Protein AF-0000000071012709 (afdb_homodimer)

Organism: NCBI:txid2759526

Foldseek 3Di:
DDDALVRLVVVCLVPVDLVSLLVQADQFAWEAEQPDDDTDTGSVRVSLLVSLCSVQFVDPQKDWDDWDDDPFKIKTWIWDDDPRRTKIKIWIFGDDPVNHTRYIYMDMDDPVVCVVRVVSSVVSSVVD/DDDALVRLVVVCLVPVDLVSLLVQADQFAWEAEQPDDDIDTGSVVVSQLVSLVSVQFVDPQKDWDDWDDDDQKIKTWIWDDDPRRTKIKIWIFGDDPVNHTRYIYMDMDDPVVCVVRVVSSVVSSVVD

Structure (mmCIF, N/CA/C/O backbone):
data_AF-0000000071012709-model_v1
#
loop_
_entity.id
_entity.type
_entity.pdbx_description
1 polymer 'Nuclear transport factor 2 family protein'
#
loop_
_atom_site.group_PDB
_atom_site.id
_atom_site.type_symbol
_atom_site.label_atom_id
_atom_site.label_alt_id
_atom_site.label_comp_id
_atom_site.label_asym_id
_atom_site.label_entity_id
_atom_site.label_seq_id
_atom_site.pdbx_PDB_ins_code
_atom_site.Cartn_x
_atom_site.Cartn_y
_atom_site.Cartn_z
_atom_site.occupancy
_atom_site.B_iso_or_equiv
_atom_site.auth_seq_id
_atom_site.auth_comp_id
_atom_site.auth_asym_id
_atom_site.auth_atom_id
_atom_site.pdbx_PDB_model_num
ATOM 1 N N . MET A 1 1 ? 1.294 -28.094 13.68 1 49.81 1 MET A N 1
ATOM 2 C CA . MET A 1 1 ? 0.204 -27.125 13.734 1 49.81 1 MET A CA 1
ATOM 3 C C . MET A 1 1 ? -0.101 -26.562 12.352 1 49.81 1 MET A C 1
ATOM 5 O O . MET A 1 1 ? 0.81 -26.344 11.555 1 49.81 1 MET A O 1
ATOM 9 N N . ARG A 1 2 ? -1.339 -26.719 11.859 1 68.5 2 ARG A N 1
ATOM 10 C CA . ARG A 1 2 ? -1.711 -26.359 10.492 1 68.5 2 ARG A CA 1
ATOM 11 C C . ARG A 1 2 ? -1.354 -24.906 10.188 1 68.5 2 ARG A C 1
ATOM 13 O O . ARG A 1 2 ? -1.568 -24.016 11.023 1 68.5 2 ARG A O 1
ATOM 20 N N . MET A 1 3 ? -0.613 -24.828 9.219 1 88.94 3 MET A N 1
ATOM 21 C CA . MET A 1 3 ? -0.212 -23.484 8.805 1 88.94 3 MET A CA 1
ATOM 22 C C . MET A 1 3 ? -1.432 -22.594 8.594 1 88.94 3 MET A C 1
ATOM 24 O O . MET A 1 3 ? -2.441 -23.031 8.039 1 88.94 3 MET A O 1
ATOM 28 N N . ASP A 1 4 ? -1.36 -21.453 9.203 1 95.38 4 ASP A N 1
A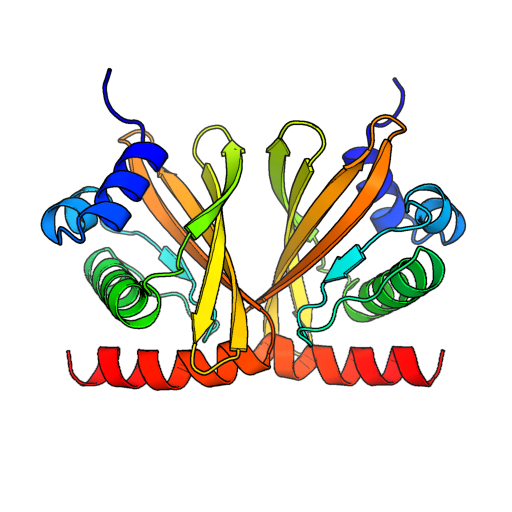TOM 29 C CA . ASP A 1 4 ? -2.439 -20.531 8.875 1 95.38 4 ASP A CA 1
ATOM 30 C C . ASP A 1 4 ? -2.242 -19.922 7.484 1 95.38 4 ASP A C 1
ATOM 32 O O . ASP A 1 4 ? -1.278 -20.266 6.789 1 95.38 4 ASP A O 1
ATOM 36 N N . VAL A 1 5 ? -3.117 -19.156 7.035 1 98.25 5 VAL A N 1
ATOM 37 C CA . VAL A 1 5 ? -3.162 -18.672 5.66 1 98.25 5 VAL A CA 1
ATOM 38 C C . VAL A 1 5 ? -1.895 -17.875 5.348 1 98.25 5 VAL A C 1
ATOM 40 O O . VAL A 1 5 ? -1.308 -18.031 4.273 1 98.25 5 VAL A O 1
ATOM 43 N N . VAL A 1 6 ? -1.444 -17.031 6.199 1 98.62 6 VAL A N 1
ATOM 44 C CA . VAL A 1 6 ? -0.254 -16.219 5.992 1 98.62 6 VAL A CA 1
ATOM 45 C C . VAL A 1 6 ? 0.977 -17.109 5.883 1 98.62 6 VAL A C 1
ATOM 47 O O . VAL A 1 6 ? 1.837 -16.891 5.023 1 98.62 6 VAL A O 1
ATOM 50 N N . ASP A 1 7 ? 1.069 -18.109 6.75 1 97.94 7 ASP A N 1
ATOM 51 C CA . ASP A 1 7 ? 2.168 -19.078 6.676 1 97.94 7 ASP A CA 1
ATOM 52 C C . ASP A 1 7 ? 2.166 -19.812 5.34 1 97.94 7 ASP A C 1
ATOM 54 O O . ASP A 1 7 ? 3.225 -20.047 4.754 1 97.94 7 ASP A O 1
ATOM 58 N N . ARG A 1 8 ? 1.016 -20.234 4.891 1 98.31 8 ARG A N 1
ATOM 59 C CA . ARG A 1 8 ? 0.898 -20.906 3.598 1 98.31 8 ARG A CA 1
ATOM 60 C C . ARG A 1 8 ? 1.326 -19.984 2.461 1 98.31 8 ARG A C 1
ATOM 62 O O . ARG A 1 8 ? 1.957 -20.422 1.5 1 98.31 8 ARG A O 1
ATOM 69 N N . TRP A 1 9 ? 0.977 -18.688 2.557 1 98.69 9 TRP A N 1
ATOM 70 C CA . TRP A 1 9 ? 1.416 -17.719 1.558 1 98.69 9 TRP A CA 1
ATOM 71 C C . TRP A 1 9 ? 2.938 -17.625 1.535 1 98.69 9 TRP A C 1
ATOM 73 O O . TRP A 1 9 ? 3.553 -17.672 0.469 1 98.69 9 TRP A O 1
ATOM 83 N N . HIS A 1 10 ? 3.512 -17.5 2.691 1 98.25 10 HIS A N 1
ATOM 84 C CA . HIS A 1 10 ? 4.965 -17.438 2.773 1 98.25 10 HIS A CA 1
ATOM 85 C C . HIS A 1 10 ? 5.613 -18.688 2.195 1 98.25 10 HIS A C 1
ATOM 87 O O . HIS A 1 10 ? 6.652 -18.609 1.533 1 98.25 10 HIS A O 1
ATOM 93 N N . ALA A 1 11 ? 5.047 -19.812 2.48 1 97.44 11 ALA A N 1
ATOM 94 C CA . ALA A 1 11 ? 5.562 -21.062 1.94 1 97.44 11 ALA A CA 1
ATOM 95 C C . ALA A 1 11 ? 5.508 -21.062 0.415 1 97.44 11 ALA A C 1
ATOM 97 O O . ALA A 1 11 ? 6.445 -21.516 -0.246 1 97.44 11 ALA A O 1
ATOM 98 N N . TYR A 1 12 ? 4.418 -20.578 -0.103 1 98.06 12 TYR A N 1
ATOM 99 C CA . TYR A 1 12 ? 4.309 -20.453 -1.553 1 98.06 12 TYR A CA 1
ATOM 100 C C . TYR A 1 12 ? 5.387 -19.531 -2.105 1 98.06 12 TYR A C 1
ATOM 102 O O . TYR A 1 12 ? 6.062 -19.875 -3.082 1 98.06 12 TYR A O 1
ATOM 110 N N . VAL A 1 13 ? 5.535 -18.344 -1.555 1 98 13 VAL A N 1
ATOM 111 C CA . VAL A 1 13 ? 6.516 -17.375 -2.031 1 98 13 VAL A CA 1
ATOM 112 C C . VAL A 1 13 ? 7.91 -18 -2.016 1 98 13 VAL A C 1
ATOM 114 O O . VAL A 1 13 ? 8.711 -17.766 -2.928 1 98 13 VAL A O 1
ATOM 117 N N . LYS A 1 14 ? 8.18 -18.781 -1.006 1 96.12 14 LYS A N 1
ATOM 118 C CA . LYS A 1 14 ? 9.484 -19.438 -0.876 1 96.12 14 LYS A CA 1
ATOM 119 C C . LYS A 1 14 ? 9.664 -20.531 -1.926 1 96.12 14 LYS A C 1
ATOM 121 O O . LYS A 1 14 ? 10.719 -20.609 -2.564 1 96.12 14 LYS A O 1
ATOM 126 N N . SER A 1 15 ? 8.641 -21.266 -2.254 1 95.69 15 SER A N 1
ATOM 127 C CA . SER A 1 15 ? 8.773 -22.469 -3.08 1 95.69 15 SER A CA 1
ATOM 128 C C . SER A 1 15 ? 8.5 -22.156 -4.547 1 95.69 15 SER A C 1
ATOM 130 O O . SER A 1 15 ? 9.039 -22.812 -5.438 1 95.69 15 SER A O 1
ATOM 132 N N . GLY A 1 16 ? 7.547 -21.25 -4.762 1 95.31 16 GLY A N 1
ATOM 133 C CA . GLY A 1 16 ? 7.078 -20.969 -6.109 1 95.31 16 GLY A CA 1
ATOM 134 C C . GLY A 1 16 ? 6.199 -22.078 -6.676 1 95.31 16 GLY A C 1
ATOM 135 O O . GLY A 1 16 ? 6.008 -22.156 -7.887 1 95.31 16 GLY A O 1
ATOM 136 N N . ASP A 1 17 ? 5.703 -22.922 -5.816 1 96.12 17 ASP A N 1
ATOM 137 C CA . ASP A 1 17 ? 4.922 -24.078 -6.242 1 96.12 17 ASP A CA 1
ATOM 138 C C . ASP A 1 17 ? 3.541 -23.656 -6.742 1 96.12 17 ASP A C 1
ATOM 140 O O . ASP A 1 17 ? 2.693 -23.234 -5.953 1 96.12 17 ASP A O 1
ATOM 144 N N . PRO A 1 18 ? 3.264 -23.859 -8.016 1 96.31 18 PRO A N 1
ATOM 145 C CA . PRO A 1 18 ? 1.977 -23.422 -8.555 1 96.31 18 PRO A CA 1
ATOM 146 C C . PRO A 1 18 ? 0.788 -24.125 -7.906 1 96.31 18 PRO A C 1
ATOM 148 O O . PRO A 1 18 ? -0.28 -23.531 -7.754 1 96.31 18 PRO A O 1
ATOM 151 N N . ALA A 1 19 ? 0.939 -25.312 -7.578 1 97.25 19 ALA A N 1
ATOM 152 C CA . ALA A 1 19 ? -0.151 -26.047 -6.953 1 97.25 19 ALA A CA 1
ATOM 153 C C . ALA A 1 19 ? -0.502 -25.469 -5.586 1 97.25 19 ALA A C 1
ATOM 155 O O . ALA A 1 19 ? -1.673 -25.438 -5.199 1 97.25 19 ALA A O 1
ATOM 156 N N . ALA A 1 20 ? 0.531 -25.078 -4.816 1 97.44 20 ALA A N 1
ATOM 157 C CA . ALA A 1 20 ? 0.304 -24.453 -3.518 1 97.44 20 ALA A CA 1
ATOM 158 C C . ALA A 1 20 ? -0.49 -23.156 -3.664 1 97.44 20 ALA A C 1
ATOM 160 O O . ALA A 1 20 ? -1.378 -22.875 -2.855 1 97.44 20 ALA A O 1
ATOM 161 N N . LEU A 1 21 ? -0.14 -22.375 -4.703 1 98.56 21 LEU A N 1
ATOM 162 C CA . LEU A 1 21 ? -0.866 -21.141 -4.945 1 98.56 21 LEU A CA 1
ATOM 163 C C . LEU A 1 21 ? -2.326 -21.422 -5.281 1 98.56 21 LEU A C 1
ATOM 165 O O . LEU A 1 21 ? -3.229 -20.797 -4.715 1 98.56 21 LEU A O 1
ATOM 169 N N . GLU A 1 22 ? -2.533 -22.312 -6.152 1 98.25 22 GLU A N 1
ATOM 170 C CA . GLU A 1 22 ? -3.895 -22.656 -6.559 1 98.25 22 GLU A CA 1
ATOM 171 C C . GLU A 1 22 ? -4.73 -23.094 -5.363 1 98.25 22 GLU A C 1
ATOM 173 O O . GLU A 1 22 ? -5.906 -22.75 -5.254 1 98.25 22 GLU A O 1
ATOM 178 N N . ALA A 1 23 ? -4.152 -23.844 -4.508 1 97.88 23 ALA A N 1
ATOM 179 C CA . ALA A 1 23 ? -4.852 -24.391 -3.346 1 97.88 23 ALA A CA 1
ATOM 180 C C . ALA A 1 23 ? -5.176 -23.281 -2.342 1 97.88 23 ALA A C 1
ATOM 182 O O . ALA A 1 23 ? -6.09 -23.422 -1.522 1 97.88 23 ALA A O 1
ATOM 183 N N . LEU A 1 24 ? -4.422 -22.266 -2.404 1 98.62 24 LEU A N 1
ATOM 184 C CA . LEU A 1 24 ? -4.523 -21.172 -1.433 1 98.62 24 LEU A CA 1
ATOM 185 C C . LEU A 1 24 ? -5.59 -20.172 -1.846 1 98.62 24 LEU A C 1
ATOM 187 O O . LEU A 1 24 ? -6.172 -19.484 -0.996 1 98.62 24 LEU A O 1
ATOM 191 N N . ILE A 1 25 ? -5.902 -20.078 -3.154 1 98.88 25 ILE A N 1
ATOM 192 C CA . ILE A 1 25 ? -6.762 -19.031 -3.691 1 98.88 25 ILE A CA 1
ATOM 193 C C . ILE A 1 25 ? -8.188 -19.547 -3.818 1 98.88 25 ILE A C 1
ATOM 195 O O . ILE A 1 25 ? -8.422 -20.609 -4.398 1 98.88 25 ILE A O 1
ATOM 199 N N . GLY A 1 26 ? -9.117 -18.828 -3.266 1 98.81 26 GLY A N 1
ATOM 200 C CA . GLY A 1 26 ? -10.523 -19.172 -3.395 1 98.81 26 GLY A CA 1
ATOM 201 C C . GLY A 1 26 ? -11.039 -19.062 -4.816 1 98.81 26 GLY A C 1
ATOM 202 O O . GLY A 1 26 ? -10.508 -18.297 -5.617 1 98.81 26 GLY A O 1
ATOM 203 N N . GLU A 1 27 ? -12.141 -19.688 -5.141 1 98.31 27 GLU A N 1
ATOM 204 C CA . GLU A 1 27 ? -12.695 -19.781 -6.488 1 98.31 27 GLU A CA 1
ATOM 205 C C . GLU A 1 27 ? -13.133 -18.406 -6.996 1 98.31 27 GLU A C 1
ATOM 207 O O . GLU A 1 27 ? -13.031 -18.125 -8.195 1 98.31 27 GLU A O 1
ATOM 212 N N . ASP A 1 28 ? -13.617 -17.562 -6.105 1 98.44 28 ASP A N 1
ATOM 213 C CA . ASP A 1 28 ? -14.156 -16.266 -6.496 1 98.44 28 ASP A CA 1
ATOM 214 C C . ASP A 1 28 ? -13.242 -15.133 -6.031 1 98.44 28 ASP A C 1
ATOM 216 O O . ASP A 1 28 ? -13.711 -14.016 -5.781 1 98.44 28 ASP A O 1
ATOM 220 N N . CYS A 1 29 ? -12.023 -15.43 -5.809 1 98.88 29 CYS A N 1
ATOM 221 C CA . CYS A 1 29 ? -11.078 -14.438 -5.297 1 98.88 29 CYS A CA 1
ATOM 222 C C . CYS A 1 29 ? -11.086 -13.188 -6.168 1 98.88 29 CYS A C 1
ATOM 224 O O . CYS A 1 29 ? -11.156 -13.281 -7.395 1 98.88 29 CYS A O 1
ATOM 226 N N . VAL A 1 30 ? -11.039 -12.047 -5.574 1 98.88 30 VAL A N 1
ATOM 227 C CA . VAL A 1 30 ? -10.93 -10.75 -6.238 1 98.88 30 VAL A CA 1
ATOM 228 C C . VAL A 1 30 ? -9.508 -10.219 -6.094 1 98.88 30 VAL A C 1
ATOM 230 O O . VAL A 1 30 ? -9.016 -10.023 -4.98 1 98.88 30 VAL A O 1
ATOM 233 N N . PHE A 1 31 ? -8.867 -10.023 -7.234 1 98.81 31 PHE A N 1
ATOM 234 C CA . PHE A 1 31 ? -7.5 -9.508 -7.25 1 98.81 31 PHE A CA 1
ATOM 235 C C . PHE A 1 31 ? -7.473 -8.055 -7.699 1 98.81 31 PHE A C 1
ATOM 237 O O . PHE A 1 31 ? -7.992 -7.715 -8.766 1 98.81 31 PHE A O 1
ATOM 244 N N . HIS A 1 32 ? -6.867 -7.164 -6.871 1 98.81 32 HIS A N 1
ATOM 245 C CA . HIS A 1 32 ? -6.66 -5.754 -7.172 1 98.81 32 HIS A CA 1
ATOM 246 C C . HIS A 1 32 ? -5.188 -5.457 -7.441 1 98.81 32 HIS A C 1
ATOM 248 O O . HIS A 1 32 ? -4.371 -5.477 -6.52 1 98.81 32 HIS A O 1
ATOM 254 N N . SER A 1 33 ? -4.902 -5.203 -8.695 1 98.38 33 SER A N 1
ATOM 255 C CA . SER A 1 33 ? -3.529 -4.902 -9.086 1 98.38 33 SER A CA 1
ATOM 256 C C . SER A 1 33 ? -3.191 -3.438 -8.82 1 98.38 33 SER A C 1
ATOM 258 O O . SER A 1 33 ? -4.086 -2.604 -8.68 1 98.38 33 SER A O 1
ATOM 260 N N . PRO A 1 34 ? -1.967 -3.109 -8.742 1 98.44 34 PRO A N 1
ATOM 261 C CA . PRO A 1 34 ? -1.594 -1.695 -8.68 1 98.44 34 PRO A CA 1
ATOM 262 C C . PRO A 1 34 ? -1.764 -0.981 -10.023 1 98.44 34 PRO A C 1
ATOM 264 O O . PRO A 1 34 ? -1.671 0.247 -10.086 1 98.44 34 PRO A O 1
ATOM 267 N N . ALA A 1 35 ? -2.105 -1.637 -11.047 1 96.44 35 ALA A N 1
ATOM 268 C CA . ALA A 1 35 ? -2.031 -1.131 -12.414 1 96.44 35 ALA A CA 1
ATOM 269 C C . ALA A 1 35 ? -3.357 -0.509 -12.844 1 96.44 35 ALA A C 1
ATOM 271 O O . ALA A 1 35 ? -3.383 0.598 -13.383 1 96.44 35 ALA A O 1
ATOM 272 N N . VAL A 1 36 ? -4.426 -1.254 -12.547 1 95.19 36 VAL A N 1
ATOM 273 C CA . VAL A 1 36 ? -5.699 -0.85 -13.133 1 95.19 36 VAL A CA 1
ATOM 274 C C . VAL A 1 36 ? -6.781 -0.842 -12.055 1 95.19 36 VAL A C 1
ATOM 276 O O . VAL A 1 36 ? -6.652 -1.516 -11.023 1 95.19 36 VAL A O 1
ATOM 279 N N . HIS A 1 37 ? -7.887 -0.182 -12.289 1 94.69 37 HIS A N 1
ATOM 280 C CA . HIS A 1 37 ? -9 -0.079 -11.359 1 94.69 37 HIS A CA 1
ATOM 281 C C . HIS A 1 37 ? -9.82 -1.364 -11.336 1 94.69 37 HIS A C 1
ATOM 283 O O . HIS A 1 37 ? -10.195 -1.849 -10.266 1 94.69 37 HIS A O 1
ATOM 289 N N . THR A 1 38 ? -10.07 -1.858 -12.516 1 95.88 38 THR A N 1
ATOM 290 C CA . THR A 1 38 ? -10.922 -3.033 -12.625 1 95.88 38 THR A CA 1
ATOM 291 C C . THR A 1 38 ? -10.258 -4.25 -11.992 1 95.88 38 THR A C 1
ATOM 293 O O . THR A 1 38 ? -9.148 -4.629 -12.367 1 95.88 38 THR A O 1
ATOM 296 N N . PRO A 1 39 ? -10.898 -4.828 -11.023 1 98.12 39 PRO A N 1
ATOM 297 C CA . PRO A 1 39 ? -10.312 -6.027 -10.414 1 98.12 39 PRO A CA 1
ATOM 298 C C . PRO A 1 39 ? -10.367 -7.242 -11.336 1 98.12 39 PRO A C 1
ATOM 300 O O . PRO A 1 39 ? -11.188 -7.281 -12.266 1 98.12 39 PRO A O 1
ATOM 303 N N . GLN A 1 40 ? -9.438 -8.188 -11.148 1 98.19 40 GLN A N 1
ATOM 304 C CA . GLN A 1 40 ? -9.5 -9.508 -11.758 1 98.19 40 GLN A CA 1
ATOM 305 C C . GLN A 1 40 ? -10.273 -10.484 -10.875 1 98.19 40 GLN A C 1
ATOM 307 O O . GLN A 1 40 ? -9.93 -10.68 -9.703 1 98.19 40 GLN A O 1
ATOM 312 N N . ILE A 1 41 ? -11.234 -11.164 -11.516 1 98.56 41 ILE A N 1
ATOM 313 C CA . ILE A 1 41 ? -12.156 -11.953 -10.703 1 98.56 41 ILE A CA 1
ATOM 314 C C . ILE A 1 41 ? -11.953 -13.438 -10.992 1 98.56 41 ILE A C 1
ATOM 316 O O . ILE A 1 41 ? -11.977 -13.859 -12.156 1 98.56 41 ILE A O 1
ATOM 320 N N . GLY A 1 42 ? -11.82 -14.172 -9.914 1 98.62 42 GLY A N 1
ATOM 321 C CA . GLY A 1 42 ? -11.766 -15.625 -10.031 1 98.62 42 GLY A CA 1
ATOM 322 C C . GLY A 1 42 ? -10.375 -16.188 -9.797 1 98.62 42 GLY A C 1
ATOM 323 O O . GLY A 1 42 ? -9.375 -15.5 -10.016 1 98.62 42 GLY A O 1
ATOM 324 N N . ARG A 1 43 ? -10.359 -17.438 -9.414 1 98.56 43 ARG A N 1
ATOM 325 C CA . ARG A 1 43 ? -9.117 -18.109 -9.07 1 98.56 43 ARG A CA 1
ATOM 326 C C . ARG A 1 43 ? -8.164 -18.141 -10.258 1 98.56 43 ARG A C 1
ATOM 328 O O . ARG A 1 43 ? -6.965 -17.891 -10.109 1 98.56 43 ARG A O 1
ATOM 335 N N . VAL A 1 44 ? -8.664 -18.438 -11.438 1 97.81 44 VAL A N 1
ATOM 336 C CA . VAL A 1 44 ? -7.82 -18.609 -12.617 1 97.81 44 VAL A CA 1
ATOM 337 C C . VAL A 1 44 ? -7.055 -17.312 -12.891 1 97.81 44 VAL A C 1
ATOM 339 O O . VAL A 1 44 ? -5.828 -17.328 -13.039 1 97.81 44 VAL A O 1
ATOM 342 N N . LEU A 1 45 ? -7.738 -16.203 -12.906 1 97.75 45 LEU A N 1
ATOM 343 C CA . LEU A 1 45 ? -7.098 -14.914 -13.18 1 97.75 45 LEU A CA 1
ATOM 344 C C . LEU A 1 45 ? -6.188 -14.508 -12.031 1 97.75 45 LEU A C 1
ATOM 346 O O . LEU A 1 45 ? -5.07 -14.031 -12.25 1 97.75 45 LEU A O 1
ATOM 350 N N . THR A 1 46 ? -6.66 -14.727 -10.812 1 98.56 46 THR A N 1
ATOM 351 C CA . THR A 1 46 ? -5.844 -14.375 -9.656 1 98.56 46 THR A CA 1
ATOM 352 C C . THR A 1 46 ? -4.523 -15.141 -9.672 1 98.56 46 THR A C 1
ATOM 354 O O . THR A 1 46 ? -3.455 -14.547 -9.508 1 98.56 46 THR A O 1
ATOM 357 N N . VAL A 1 47 ? -4.598 -16.391 -9.922 1 98.38 47 VAL A N 1
ATOM 358 C CA . VAL A 1 47 ? -3.402 -17.234 -9.953 1 98.38 47 VAL A CA 1
ATOM 359 C C . VAL A 1 47 ? -2.48 -16.766 -11.078 1 98.38 47 VAL A C 1
ATOM 361 O O . VAL A 1 47 ? -1.264 -16.688 -10.898 1 98.38 47 VAL A O 1
ATOM 364 N N . ARG A 1 48 ? -3.047 -16.469 -12.203 1 97.69 48 ARG A N 1
ATOM 365 C CA . ARG A 1 48 ? -2.262 -16.016 -13.344 1 97.69 48 ARG A CA 1
ATOM 366 C C . ARG A 1 48 ? -1.51 -14.727 -13 1 97.69 48 ARG A C 1
ATOM 368 O O . ARG A 1 48 ? -0.308 -14.625 -13.258 1 97.69 48 ARG A O 1
ATOM 375 N N . TYR A 1 49 ? -2.176 -13.781 -12.445 1 97.81 49 TYR A N 1
ATOM 376 C CA . TYR A 1 49 ? -1.574 -12.492 -12.109 1 97.81 49 TYR A CA 1
ATOM 377 C C . TYR A 1 49 ? -0.529 -12.641 -11.016 1 97.81 49 TYR A C 1
ATOM 379 O O . TYR A 1 49 ? 0.545 -12.039 -11.086 1 97.81 49 TYR A O 1
ATOM 387 N N . LEU A 1 50 ? -0.869 -13.406 -9.961 1 98.31 50 LEU A N 1
ATOM 388 C CA . LEU A 1 50 ? 0.074 -13.594 -8.867 1 98.31 50 LEU A CA 1
ATOM 389 C C . LEU A 1 50 ? 1.31 -14.359 -9.336 1 98.31 50 LEU A C 1
ATOM 391 O O . LEU A 1 50 ? 2.424 -14.078 -8.891 1 98.31 50 LEU A O 1
ATOM 395 N N . THR A 1 51 ? 1.131 -15.312 -10.195 1 97.44 51 THR A N 1
ATOM 396 C CA . THR A 1 51 ? 2.264 -16.031 -10.766 1 97.44 51 THR A CA 1
ATOM 397 C C . THR A 1 51 ? 3.164 -15.094 -11.562 1 97.44 51 THR A C 1
ATOM 399 O O . THR A 1 51 ? 4.387 -15.109 -11.391 1 97.44 51 THR A O 1
ATOM 402 N N . ALA A 1 52 ? 2.566 -14.289 -12.398 1 96.88 52 ALA A N 1
ATOM 403 C CA . ALA A 1 52 ? 3.332 -13.305 -13.156 1 96.88 52 ALA A CA 1
ATOM 404 C C . ALA A 1 52 ? 4.07 -12.352 -12.227 1 96.88 52 ALA A C 1
ATOM 406 O O . ALA A 1 52 ? 5.242 -12.039 -12.445 1 96.88 52 ALA A O 1
ATOM 407 N N . ALA A 1 53 ? 3.354 -11.914 -11.18 1 97.12 53 ALA A N 1
ATOM 408 C CA . ALA A 1 53 ? 3.961 -11 -10.211 1 97.12 53 ALA A CA 1
ATOM 409 C C . ALA A 1 53 ? 5.172 -11.648 -9.5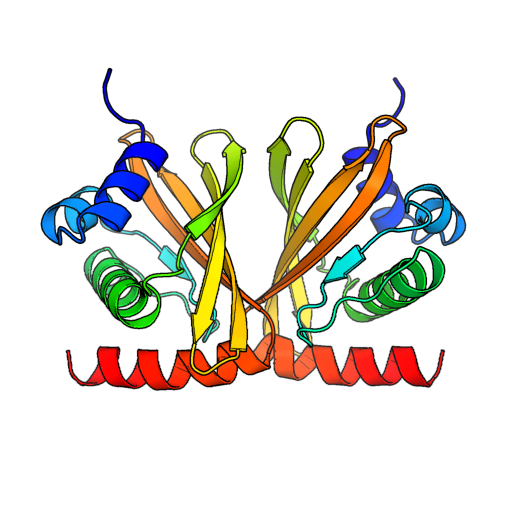47 1 97.12 53 ALA A C 1
ATOM 411 O O . ALA A 1 53 ? 6.211 -11 -9.367 1 97.12 53 ALA A O 1
ATOM 412 N N . MET A 1 54 ? 5.035 -12.859 -9.195 1 96.5 54 MET A N 1
ATOM 413 C CA . MET A 1 54 ? 6.133 -13.578 -8.547 1 96.5 54 MET A CA 1
ATOM 414 C C . MET A 1 54 ? 7.336 -13.688 -9.484 1 96.5 54 MET A C 1
ATOM 416 O O . MET A 1 54 ? 8.477 -13.508 -9.055 1 96.5 54 MET A O 1
ATOM 420 N N . LEU A 1 55 ? 7.133 -13.891 -10.719 1 94.5 55 LEU A N 1
ATOM 421 C CA . LEU A 1 55 ? 8.211 -14.016 -11.695 1 94.5 55 LEU A CA 1
ATOM 422 C C . LEU A 1 55 ? 8.93 -12.68 -11.891 1 94.5 55 LEU A C 1
ATOM 424 O O . LEU A 1 55 ? 10.148 -12.648 -12.07 1 94.5 55 LEU A O 1
ATOM 428 N N . VAL A 1 56 ? 8.203 -11.625 -11.789 1 96 56 VAL A N 1
ATOM 429 C CA . VAL A 1 56 ? 8.766 -10.305 -12.031 1 96 56 VAL A CA 1
ATOM 430 C C . VAL A 1 56 ? 9.43 -9.781 -10.758 1 96 56 VAL A C 1
ATOM 432 O O . VAL A 1 56 ? 10.523 -9.219 -10.812 1 96 56 VAL A O 1
ATOM 435 N N . LEU A 1 57 ? 8.773 -10.023 -9.602 1 96.5 57 LEU A N 1
ATOM 436 C CA . LEU A 1 57 ? 9.164 -9.336 -8.375 1 96.5 57 LEU A CA 1
ATOM 437 C C . LEU A 1 57 ? 10.109 -10.195 -7.547 1 96.5 57 LEU A C 1
ATOM 439 O O . LEU A 1 57 ? 10.82 -9.68 -6.68 1 96.5 57 LEU A O 1
ATOM 443 N N . LYS A 1 58 ? 9.977 -11.445 -7.719 1 93.94 58 LYS A N 1
ATOM 444 C CA . LYS A 1 58 ? 10.82 -12.305 -6.891 1 93.94 58 LYS A CA 1
ATOM 445 C C . LYS A 1 58 ? 12.281 -12.227 -7.328 1 93.94 58 LYS A C 1
ATOM 447 O O . LYS A 1 58 ? 12.781 -13.125 -8 1 93.94 58 LYS A O 1
ATOM 452 N N . ARG A 1 59 ? 12.875 -11.227 -6.867 1 93.06 59 ARG A N 1
ATOM 453 C CA . ARG A 1 59 ? 14.305 -10.969 -7.043 1 93.06 59 ARG A CA 1
ATOM 454 C C . ARG A 1 59 ? 15.102 -11.5 -5.859 1 93.06 59 ARG A C 1
ATOM 456 O O . ARG A 1 59 ? 14.539 -11.797 -4.801 1 93.06 59 ARG A O 1
ATOM 463 N N . PRO A 1 60 ? 16.391 -11.641 -5.988 1 95.19 60 PRO A N 1
ATOM 464 C CA . PRO A 1 60 ? 17.203 -12.156 -4.883 1 95.19 60 PRO A CA 1
ATOM 465 C C . PRO A 1 60 ? 17.062 -11.328 -3.609 1 95.19 60 PRO A C 1
ATOM 467 O O . PRO A 1 60 ? 17.203 -11.852 -2.504 1 95.19 60 PRO A O 1
ATOM 470 N N . ASP A 1 61 ? 16.844 -10.039 -3.838 1 97.38 61 ASP A N 1
ATOM 471 C CA . ASP A 1 61 ? 16.797 -9.164 -2.67 1 97.38 61 ASP A CA 1
ATOM 472 C C . ASP A 1 61 ? 15.359 -8.977 -2.188 1 97.38 61 ASP A C 1
ATOM 474 O O . ASP A 1 61 ? 15.109 -8.211 -1.255 1 97.38 61 ASP A O 1
ATOM 478 N N . PHE A 1 62 ? 14.461 -9.672 -2.814 1 98.25 62 PHE A N 1
ATOM 479 C CA . PHE A 1 62 ? 13.086 -9.586 -2.344 1 98.25 62 PHE A CA 1
ATOM 480 C C . PHE A 1 62 ? 12.977 -10.07 -0.9 1 98.25 62 PHE A C 1
ATOM 482 O O . PHE A 1 62 ? 13.5 -11.133 -0.553 1 98.25 62 PHE A O 1
ATOM 489 N N . ARG A 1 63 ? 12.219 -9.32 -0.064 1 98.06 63 ARG A N 1
ATOM 490 C CA . ARG A 1 63 ? 11.977 -9.75 1.312 1 98.06 63 ARG A CA 1
ATOM 491 C C . ARG A 1 63 ? 10.734 -9.078 1.883 1 98.06 63 ARG A C 1
ATOM 493 O O . ARG A 1 63 ? 10.461 -7.91 1.584 1 98.06 63 ARG A O 1
ATOM 500 N N . TYR A 1 64 ? 10.086 -9.82 2.719 1 98.44 64 TYR A N 1
ATOM 501 C CA . TYR A 1 64 ? 9.055 -9.211 3.551 1 98.44 64 TYR A CA 1
ATOM 502 C C . TYR A 1 64 ? 9.664 -8.5 4.75 1 98.44 64 TYR A C 1
ATOM 504 O O . TYR A 1 64 ? 10.547 -9.047 5.418 1 98.44 64 TYR A O 1
ATOM 512 N N . VAL A 1 65 ? 9.172 -7.309 5.027 1 98.56 65 VAL A N 1
ATOM 513 C CA . VAL A 1 65 ? 9.828 -6.512 6.062 1 98.56 65 VAL A CA 1
ATOM 514 C C . VAL A 1 65 ? 8.797 -6.082 7.105 1 98.56 65 VAL A C 1
ATOM 516 O O . VAL A 1 65 ? 9.156 -5.5 8.133 1 98.56 65 VAL A O 1
ATOM 519 N N . GLY A 1 66 ? 7.547 -6.297 6.871 1 98.5 66 GLY A N 1
ATOM 520 C CA . GLY A 1 66 ? 6.457 -5.977 7.777 1 98.5 66 GLY A CA 1
ATOM 521 C C . GLY A 1 66 ? 5.277 -6.922 7.645 1 98.5 66 GLY A C 1
ATOM 522 O O . GLY A 1 66 ? 4.992 -7.422 6.555 1 98.5 66 GLY A O 1
ATOM 523 N N . GLU A 1 67 ? 4.629 -7.125 8.719 1 98.75 67 GLU A N 1
ATOM 524 C CA . GLU A 1 67 ? 3.457 -7.992 8.766 1 98.75 67 GLU A CA 1
ATOM 525 C C . GLU A 1 67 ? 2.467 -7.523 9.828 1 98.75 67 GLU A C 1
ATOM 527 O O . GLU A 1 67 ? 2.832 -7.355 10.992 1 98.75 67 GLU A O 1
ATOM 532 N N . TRP A 1 68 ? 1.286 -7.273 9.406 1 98.88 68 TRP A N 1
ATOM 533 C CA . TRP A 1 68 ? 0.169 -6.918 10.273 1 98.88 68 TRP A CA 1
ATOM 534 C C . TRP A 1 68 ? -1.006 -7.867 10.07 1 98.88 68 TRP A C 1
ATOM 536 O O . TRP A 1 68 ? -1.427 -8.109 8.93 1 98.88 68 TRP A O 1
ATOM 546 N N . ARG A 1 69 ? -1.532 -8.359 11.125 1 98.31 69 ARG A N 1
ATOM 547 C CA . ARG A 1 69 ? -2.588 -9.359 11.023 1 98.31 69 ARG A CA 1
ATOM 548 C C . ARG A 1 69 ? -3.859 -8.891 11.719 1 98.31 69 ARG A C 1
ATOM 550 O O . ARG A 1 69 ? -3.797 -8.188 12.727 1 98.31 69 ARG A O 1
ATOM 557 N N . ALA A 1 70 ? -4.961 -9.242 11.18 1 97.56 70 ALA A N 1
ATOM 558 C CA . ALA A 1 70 ? -6.289 -9.188 11.789 1 97.56 70 ALA A CA 1
ATOM 559 C C . ALA A 1 70 ? -6.996 -10.531 11.695 1 97.56 70 ALA A C 1
ATOM 561 O O . ALA A 1 70 ? -6.359 -11.562 11.445 1 97.56 70 ALA A O 1
ATOM 562 N N . GLU A 1 71 ? -8.18 -10.742 12.125 1 95.69 71 GLU A N 1
ATOM 563 C CA . GLU A 1 71 ? -8.867 -12.023 12.242 1 95.69 71 GLU A CA 1
ATOM 564 C C . GLU A 1 71 ? -8.812 -12.805 10.938 1 95.69 71 GLU A C 1
ATOM 566 O O . GLU A 1 71 ? -8.422 -13.969 10.922 1 95.69 71 GLU A O 1
ATOM 571 N N . ARG A 1 72 ? -9.008 -12.32 9.734 1 98 72 ARG A N 1
ATOM 572 C CA . ARG A 1 72 ? -8.969 -13.016 8.453 1 98 72 ARG A CA 1
ATOM 573 C C . ARG A 1 72 ? -8.391 -12.117 7.363 1 98 72 ARG A C 1
ATOM 575 O O . ARG A 1 72 ? -8.914 -12.078 6.246 1 98 72 ARG A O 1
ATOM 582 N N . SER A 1 73 ? -7.414 -11.469 7.82 1 98.81 73 SER A N 1
ATOM 583 C CA . SER A 1 73 ? -6.734 -10.594 6.871 1 98.81 73 SER A CA 1
ATOM 584 C C . SER A 1 73 ? -5.328 -10.234 7.348 1 98.81 73 SER A C 1
ATOM 586 O O . SER A 1 73 ? -4.996 -10.445 8.516 1 98.81 73 SER A O 1
ATOM 588 N N . ALA A 1 74 ? -4.543 -9.828 6.453 1 98.88 74 ALA A N 1
ATOM 589 C CA . ALA A 1 74 ? -3.186 -9.398 6.773 1 98.88 74 ALA A CA 1
ATOM 590 C C . ALA A 1 74 ? -2.654 -8.43 5.719 1 98.88 74 ALA A C 1
ATOM 592 O O . ALA A 1 74 ? -3.125 -8.422 4.582 1 98.88 74 ALA A O 1
ATOM 593 N N . VAL A 1 75 ? -1.783 -7.656 6.148 1 98.94 75 VAL A N 1
ATOM 594 C CA . VAL A 1 75 ? -0.966 -6.836 5.262 1 98.94 75 VAL A CA 1
ATOM 595 C C . VAL A 1 75 ? 0.502 -7.23 5.402 1 98.94 75 VAL A C 1
ATOM 597 O O . VAL A 1 75 ? 1.043 -7.254 6.508 1 98.94 75 VAL A O 1
ATOM 600 N N . LEU A 1 76 ? 1.082 -7.555 4.27 1 98.94 76 LEU A N 1
ATOM 601 C CA . LEU A 1 76 ? 2.484 -7.949 4.207 1 98.94 76 LEU A CA 1
ATOM 602 C C . LEU A 1 76 ? 3.297 -6.941 3.4 1 98.94 76 LEU A C 1
ATOM 604 O O . LEU A 1 76 ? 3.031 -6.73 2.215 1 98.94 76 LEU A O 1
ATOM 608 N N . GLU A 1 77 ? 4.191 -6.332 4.07 1 98.94 77 GLU A N 1
ATOM 609 C CA . GLU A 1 77 ? 5.055 -5.359 3.408 1 98.94 77 GLU A CA 1
ATOM 610 C C . GLU A 1 77 ? 6.293 -6.027 2.82 1 98.94 77 GLU A C 1
ATOM 612 O O . GLU A 1 77 ? 6.938 -6.844 3.484 1 98.94 77 GLU A O 1
ATOM 617 N N . PHE A 1 78 ? 6.629 -5.641 1.582 1 98.81 78 PHE A N 1
ATOM 618 C CA . PHE A 1 78 ? 7.797 -6.238 0.952 1 98.81 78 PHE A CA 1
ATOM 619 C C . PHE A 1 78 ? 8.68 -5.172 0.316 1 98.81 78 PHE A C 1
ATOM 621 O O . PHE A 1 78 ? 8.227 -4.055 0.063 1 98.81 78 PHE A O 1
ATOM 628 N N . MET A 1 79 ? 9.883 -5.523 0.087 1 98.56 79 MET A N 1
ATOM 629 C CA . MET A 1 79 ? 10.875 -4.668 -0.555 1 98.56 79 MET A CA 1
ATOM 630 C C . MET A 1 79 ? 11.703 -5.457 -1.565 1 98.56 79 MET A C 1
ATOM 632 O O . MET A 1 79 ? 11.953 -6.648 -1.374 1 98.56 79 MET A O 1
ATOM 636 N N . LEU A 1 80 ? 12.109 -4.785 -2.574 1 98.12 80 LEU A N 1
ATOM 637 C CA . LEU A 1 80 ? 13.039 -5.285 -3.586 1 98.12 80 LEU A CA 1
ATOM 638 C C . LEU A 1 80 ? 13.617 -4.137 -4.406 1 98.12 80 LEU A C 1
ATOM 640 O O . LEU A 1 80 ? 13.289 -2.969 -4.16 1 98.12 80 LEU A O 1
ATOM 644 N N . SER A 1 81 ? 14.461 -4.48 -5.289 1 97.44 81 SER A N 1
ATOM 645 C CA . SER A 1 81 ? 14.945 -3.5 -6.258 1 97.44 81 SER A CA 1
ATOM 646 C C . SER A 1 81 ? 14.984 -4.09 -7.664 1 97.44 81 SER A C 1
ATOM 648 O O . SER A 1 81 ? 15.234 -5.281 -7.836 1 97.44 81 SER A O 1
ATOM 650 N N . ILE A 1 82 ? 14.68 -3.285 -8.586 1 95.38 82 ILE A N 1
ATOM 651 C CA . ILE A 1 82 ? 14.781 -3.621 -10 1 95.38 82 ILE A CA 1
ATOM 652 C C . ILE A 1 82 ? 15.508 -2.504 -10.742 1 95.38 82 ILE A C 1
ATOM 654 O O . ILE A 1 82 ? 15.109 -1.339 -10.672 1 95.38 82 ILE A O 1
ATOM 658 N N . ASP A 1 83 ? 16.609 -2.912 -11.445 1 92.5 83 ASP A N 1
ATOM 659 C CA . ASP A 1 83 ? 17.359 -1.959 -12.273 1 92.5 83 ASP A CA 1
ATOM 660 C C . ASP A 1 83 ? 17.766 -0.732 -11.461 1 92.5 83 ASP A C 1
ATOM 662 O O . ASP A 1 83 ? 17.547 0.403 -11.891 1 92.5 83 ASP A O 1
ATOM 666 N N . GLY A 1 84 ? 18.109 -0.925 -10.25 1 94.56 84 GLY A N 1
ATOM 667 C CA . GLY A 1 84 ? 18.609 0.143 -9.398 1 94.56 84 GLY A CA 1
ATOM 668 C C . GLY A 1 84 ? 17.5 0.943 -8.734 1 94.56 84 GLY A C 1
ATOM 669 O O . GLY A 1 84 ? 17.781 1.856 -7.953 1 94.56 84 GLY A O 1
ATOM 670 N N . ILE A 1 85 ? 16.281 0.619 -8.984 1 96 85 ILE A N 1
ATOM 671 C CA . ILE A 1 85 ? 15.156 1.309 -8.375 1 96 85 ILE A CA 1
ATOM 672 C C . ILE A 1 85 ? 14.68 0.534 -7.145 1 96 85 ILE A C 1
ATOM 674 O O . ILE A 1 85 ? 14.336 -0.645 -7.242 1 96 85 ILE A O 1
ATOM 678 N N . GLN A 1 86 ? 14.727 1.228 -6.008 1 96.88 86 GLN A N 1
ATOM 679 C CA . GLN A 1 86 ? 14.188 0.623 -4.797 1 96.88 86 GLN A CA 1
ATOM 680 C C . GLN A 1 86 ? 12.656 0.629 -4.812 1 96.88 86 GLN A C 1
ATOM 682 O O . GLN A 1 86 ? 12.039 1.655 -5.105 1 96.88 86 GLN A O 1
ATOM 687 N N . ILE A 1 87 ? 12.109 -0.532 -4.473 1 98 87 ILE A N 1
ATOM 688 C CA . ILE A 1 87 ? 10.664 -0.724 -4.543 1 98 87 ILE A CA 1
ATOM 689 C C . ILE A 1 87 ? 10.133 -1.17 -3.182 1 98 87 ILE A C 1
ATOM 691 O O . ILE A 1 87 ? 10.688 -2.082 -2.562 1 98 87 ILE A O 1
ATOM 695 N N . ASP A 1 88 ? 9.156 -0.493 -2.654 1 98.56 88 ASP A N 1
ATOM 696 C CA . ASP A 1 88 ? 8.32 -0.95 -1.547 1 98.56 88 ASP A CA 1
ATOM 697 C C . ASP A 1 88 ? 6.957 -1.413 -2.047 1 98.56 88 ASP A C 1
ATOM 699 O O . ASP A 1 88 ? 6.391 -0.817 -2.965 1 98.56 88 ASP A O 1
ATOM 703 N N . GLY A 1 89 ? 6.441 -2.396 -1.416 1 98.75 89 GLY A N 1
ATOM 704 C CA . GLY A 1 89 ? 5.086 -2.811 -1.748 1 98.75 89 GLY A CA 1
ATOM 705 C C . GLY A 1 89 ? 4.379 -3.514 -0.603 1 98.75 89 GLY A C 1
ATOM 706 O O . GLY A 1 89 ? 4.977 -3.75 0.449 1 98.75 89 GLY A O 1
ATOM 707 N N . ILE A 1 90 ? 3.109 -3.76 -0.78 1 98.94 90 ILE A N 1
ATOM 708 C CA . ILE A 1 90 ? 2.35 -4.57 0.166 1 98.94 90 ILE A CA 1
ATOM 709 C C . ILE A 1 90 ? 1.485 -5.578 -0.593 1 98.94 90 ILE A C 1
ATOM 711 O O . ILE A 1 90 ? 1.021 -5.293 -1.7 1 98.94 90 ILE A O 1
ATOM 715 N N . ASP A 1 91 ? 1.3 -6.715 -0.034 1 98.88 91 ASP A N 1
ATOM 716 C CA . ASP A 1 91 ? 0.201 -7.645 -0.279 1 98.88 91 ASP A CA 1
ATOM 717 C C . ASP A 1 91 ? -0.848 -7.559 0.827 1 98.88 91 ASP A C 1
ATOM 719 O O . ASP A 1 91 ? -0.548 -7.816 1.995 1 98.88 91 ASP A O 1
ATOM 723 N N . MET A 1 92 ? -2 -7.129 0.518 1 98.94 92 MET A N 1
ATOM 724 C CA . MET A 1 92 ? -3.131 -7.156 1.44 1 98.94 92 MET A CA 1
ATOM 725 C C . MET A 1 92 ? -4.062 -8.32 1.123 1 98.94 92 MET A C 1
ATOM 727 O O . MET A 1 92 ? -4.59 -8.414 0.013 1 98.94 92 MET A O 1
ATOM 731 N N . ILE A 1 93 ? -4.246 -9.195 2.082 1 98.88 93 ILE A N 1
ATOM 732 C CA . ILE A 1 93 ? -4.992 -10.414 1.782 1 98.88 93 ILE A CA 1
ATOM 733 C C . ILE A 1 93 ? -6.117 -10.594 2.801 1 98.88 93 ILE A C 1
ATOM 735 O O . ILE A 1 93 ? -5.965 -10.242 3.973 1 98.88 93 ILE A O 1
ATOM 739 N N . SER A 1 94 ? -7.227 -11.078 2.381 1 98.81 94 SER A N 1
ATOM 740 C CA . SER A 1 94 ? -8.328 -11.562 3.207 1 98.81 94 SER A CA 1
ATOM 741 C C . SER A 1 94 ? -8.742 -12.977 2.797 1 98.81 94 SER A C 1
ATOM 743 O O . SER A 1 94 ? -8.586 -13.359 1.638 1 98.81 94 SER A O 1
ATOM 745 N N . TRP A 1 95 ? -9.242 -13.734 3.721 1 98.81 95 TRP A N 1
ATOM 746 C CA . TRP A 1 95 ? -9.586 -15.125 3.428 1 98.81 95 TRP A CA 1
ATOM 747 C C . TRP A 1 95 ? -10.859 -15.539 4.16 1 98.81 95 TRP A C 1
ATOM 749 O O . TRP A 1 95 ? -11.305 -14.844 5.078 1 98.81 95 TRP A O 1
ATOM 759 N N . ASP A 1 96 ? -11.422 -16.594 3.705 1 98.44 96 ASP A N 1
ATOM 760 C CA . ASP A 1 96 ? -12.664 -17.078 4.289 1 98.44 96 ASP A CA 1
ATOM 761 C C . ASP A 1 96 ? -12.383 -18.078 5.414 1 98.44 96 ASP A C 1
ATOM 763 O O . ASP A 1 96 ? -11.227 -18.297 5.789 1 98.44 96 ASP A O 1
ATOM 767 N N . ALA A 1 97 ? -13.414 -18.609 5.969 1 97.44 97 ALA A N 1
ATOM 768 C CA . ALA A 1 97 ? -13.32 -19.5 7.129 1 97.44 97 ALA A CA 1
ATOM 769 C C . ALA A 1 97 ? -12.594 -20.781 6.777 1 97.44 97 ALA A C 1
ATOM 771 O O . ALA A 1 97 ? -12.062 -21.469 7.656 1 97.44 97 ALA A O 1
ATOM 772 N N . ASP A 1 98 ? -12.539 -21.172 5.527 1 97.19 98 ASP A N 1
ATOM 773 C CA . ASP A 1 98 ? -11.859 -22.375 5.07 1 97.19 98 ASP A CA 1
ATOM 774 C C . ASP A 1 98 ? -10.375 -22.094 4.805 1 97.19 98 ASP A C 1
ATOM 776 O O . ASP A 1 98 ? -9.633 -23 4.406 1 97.19 98 ASP A O 1
ATOM 780 N N . GLY A 1 99 ? -10.016 -20.828 5.031 1 97.94 99 GLY A N 1
ATOM 781 C CA . GLY A 1 99 ? -8.609 -20.469 4.855 1 97.94 99 GLY A CA 1
ATOM 782 C C . GLY A 1 99 ? -8.227 -20.266 3.402 1 97.94 99 GLY A C 1
ATOM 783 O O . GLY A 1 99 ? -7.074 -20.484 3.021 1 97.94 99 GLY A O 1
ATOM 784 N N . ARG A 1 100 ? -9.164 -19.938 2.598 1 98.69 100 ARG A N 1
ATOM 785 C CA . ARG A 1 100 ? -8.891 -19.609 1.207 1 98.69 100 ARG A CA 1
ATOM 786 C C . ARG A 1 100 ? -8.93 -18.094 0.998 1 98.69 100 ARG A C 1
ATOM 788 O O . ARG A 1 100 ? -9.844 -17.422 1.477 1 98.69 100 ARG A O 1
ATOM 795 N N . ILE A 1 101 ? -7.953 -17.594 0.293 1 98.88 101 ILE A N 1
ATOM 796 C CA . ILE A 1 101 ? -7.871 -16.156 0.061 1 98.88 101 ILE A CA 1
ATOM 797 C C . ILE A 1 101 ? -9.016 -15.711 -0.855 1 98.88 101 ILE A C 1
ATOM 799 O O . ILE A 1 101 ? -9.18 -16.25 -1.949 1 98.88 101 ILE A O 1
ATOM 803 N N . THR A 1 102 ? -9.773 -14.75 -0.409 1 98.94 102 THR A N 1
ATOM 804 C CA . THR A 1 102 ? -10.938 -14.281 -1.146 1 98.94 102 THR A CA 1
ATOM 805 C C . THR A 1 102 ? -10.664 -12.922 -1.788 1 98.94 102 THR A C 1
ATOM 807 O O . THR A 1 102 ? -11.398 -12.492 -2.684 1 98.94 102 THR A O 1
ATOM 810 N N . GLU A 1 103 ? -9.711 -12.219 -1.297 1 98.94 103 GLU A N 1
ATOM 811 C CA . GLU A 1 103 ? -9.289 -10.938 -1.848 1 98.94 103 GLU A CA 1
ATOM 812 C C . GLU A 1 103 ? -7.781 -10.742 -1.713 1 98.94 103 GLU A C 1
ATOM 814 O O . GLU A 1 103 ? -7.199 -11.07 -0.677 1 98.94 103 GLU A O 1
ATOM 819 N N . PHE A 1 104 ? -7.125 -10.336 -2.734 1 98.94 104 PHE A N 1
ATOM 820 C CA . PHE A 1 104 ? -5.699 -10.039 -2.791 1 98.94 104 PHE A CA 1
ATOM 821 C C . PHE A 1 104 ? -5.449 -8.68 -3.438 1 98.94 104 PHE A C 1
ATOM 823 O O . PHE A 1 104 ? -5.816 -8.461 -4.594 1 98.94 104 PHE A O 1
ATOM 830 N N . LYS A 1 105 ? -4.91 -7.73 -2.734 1 98.94 105 LYS A N 1
ATOM 831 C CA . LYS A 1 105 ? -4.66 -6.375 -3.221 1 98.94 105 LYS A CA 1
ATOM 832 C C . LYS A 1 105 ? -3.182 -6.016 -3.111 1 98.94 105 LYS A C 1
ATOM 834 O O . LYS A 1 105 ? -2.555 -6.25 -2.076 1 98.94 105 LYS A O 1
ATOM 839 N N . VAL A 1 106 ? -2.631 -5.484 -4.16 1 98.88 106 VAL A N 1
ATOM 840 C CA . VAL A 1 106 ? -1.219 -5.121 -4.195 1 98.88 106 VAL A CA 1
ATOM 841 C C . VAL A 1 106 ? -1.08 -3.613 -4.41 1 98.88 106 VAL A C 1
ATOM 843 O O . VAL A 1 106 ? -1.796 -3.029 -5.227 1 98.88 106 VAL A O 1
ATOM 846 N N . MET A 1 107 ? -0.259 -2.955 -3.672 1 98.81 107 MET A N 1
ATOM 847 C CA . MET A 1 107 ? 0.186 -1.581 -3.891 1 98.81 107 MET A CA 1
ATOM 848 C C . MET A 1 107 ? 1.708 -1.494 -3.885 1 98.81 107 MET A C 1
ATOM 850 O O . MET A 1 107 ? 2.379 -2.324 -3.27 1 98.81 107 MET A O 1
ATOM 854 N N . MET A 1 108 ? 2.229 -0.508 -4.59 1 98.62 108 MET A N 1
ATOM 855 C CA . MET A 1 108 ? 3.674 -0.309 -4.641 1 98.62 108 MET A CA 1
ATOM 856 C C . MET A 1 108 ? 4.016 1.176 -4.703 1 98.62 108 MET A C 1
ATOM 858 O O . MET A 1 108 ? 3.182 1.994 -5.094 1 98.62 108 MET A O 1
ATOM 862 N N . ARG A 1 109 ? 5.18 1.425 -4.352 1 98.69 109 ARG A N 1
ATOM 863 C CA . ARG A 1 109 ? 5.797 2.742 -4.48 1 98.69 109 ARG A CA 1
ATOM 864 C C . ARG A 1 109 ? 7.281 2.623 -4.805 1 98.69 109 ARG A C 1
ATOM 866 O O . ARG A 1 109 ? 7.898 1.588 -4.543 1 98.69 109 ARG A O 1
ATOM 873 N N . PRO A 1 110 ? 7.879 3.701 -5.328 1 98.31 110 PRO A N 1
ATOM 874 C CA . PRO A 1 110 ? 7.285 4.961 -5.781 1 98.31 110 PRO A CA 1
ATOM 875 C C . PRO A 1 110 ? 6.742 4.879 -7.207 1 98.31 110 PRO A C 1
ATOM 877 O O . PRO A 1 110 ? 6.734 3.803 -7.805 1 98.31 110 PRO A O 1
ATOM 880 N N . LEU A 1 111 ? 6.285 6.008 -7.789 1 97.94 111 LEU A N 1
ATOM 881 C CA . LEU A 1 111 ? 5.723 6.062 -9.133 1 97.94 111 LEU A CA 1
ATOM 882 C C . LEU A 1 111 ? 6.688 5.461 -10.148 1 97.94 111 LEU A C 1
ATOM 884 O O . LEU A 1 111 ? 6.273 4.691 -11.023 1 97.94 111 LEU A O 1
ATOM 888 N N . LYS A 1 112 ? 7.945 5.75 -10.016 1 97 112 LYS A N 1
ATOM 889 C CA . LYS A 1 112 ? 8.953 5.238 -10.945 1 97 112 LYS A CA 1
ATOM 890 C C . LYS A 1 112 ? 9.016 3.715 -10.898 1 97 112 LYS A C 1
ATOM 892 O O . LYS A 1 112 ? 9.242 3.068 -11.922 1 97 112 LYS A O 1
ATOM 897 N N . ALA A 1 113 ? 8.875 3.131 -9.734 1 96.94 113 ALA A N 1
ATOM 898 C CA . ALA A 1 113 ? 8.836 1.679 -9.578 1 96.94 113 ALA A CA 1
ATOM 899 C C . ALA A 1 113 ? 7.676 1.079 -10.375 1 96.94 113 ALA A C 1
ATOM 901 O O . ALA A 1 113 ? 7.855 0.093 -11.094 1 96.94 113 ALA A O 1
ATOM 902 N N . LEU A 1 114 ? 6.48 1.677 -10.258 1 97.62 114 LEU A N 1
ATOM 903 C CA . LEU A 1 114 ? 5.312 1.203 -10.992 1 97.62 114 LEU A CA 1
ATOM 904 C C . LEU A 1 114 ? 5.551 1.271 -12.492 1 97.62 114 LEU A C 1
ATOM 906 O O . LEU A 1 114 ? 5.242 0.323 -13.219 1 97.62 114 LEU A O 1
ATOM 910 N N . ASN A 1 115 ? 6.156 2.336 -12.906 1 96.69 115 ASN A N 1
ATOM 911 C CA . ASN A 1 115 ? 6.422 2.533 -14.328 1 96.69 115 ASN A CA 1
ATOM 912 C C . ASN A 1 115 ? 7.406 1.497 -14.859 1 96.69 115 ASN A C 1
ATOM 914 O O . ASN A 1 115 ? 7.371 1.15 -16.047 1 96.69 115 ASN A O 1
ATOM 918 N N . THR A 1 116 ? 8.227 1.023 -14.023 1 96.25 116 THR A N 1
ATOM 919 C CA . THR A 1 116 ? 9.219 0.016 -14.398 1 96.25 116 THR A CA 1
ATOM 920 C C . THR A 1 116 ? 8.594 -1.378 -14.383 1 96.25 116 THR A C 1
ATOM 922 O O . THR A 1 116 ? 8.828 -2.178 -15.289 1 96.25 116 THR A O 1
ATOM 925 N N . ILE A 1 117 ? 7.758 -1.712 -13.445 1 97.31 117 ILE A N 1
ATOM 926 C CA . ILE A 1 117 ? 7.262 -3.055 -13.164 1 97.31 117 ILE A CA 1
ATOM 927 C C . ILE A 1 117 ? 6.109 -3.385 -14.109 1 97.31 117 ILE A C 1
ATOM 929 O O . ILE A 1 117 ? 6.008 -4.512 -14.602 1 97.31 117 ILE A O 1
ATOM 933 N N . LEU A 1 118 ? 5.246 -2.4 -14.406 1 96.81 118 LEU A N 1
ATOM 934 C CA . LEU A 1 118 ? 3.967 -2.691 -15.047 1 96.81 118 LEU A CA 1
ATOM 935 C C . LEU A 1 118 ? 4.168 -3.127 -16.5 1 96.81 118 LEU A C 1
ATOM 937 O O . LEU A 1 118 ? 3.496 -4.043 -16.969 1 96.81 118 LEU A O 1
ATOM 941 N N . PRO A 1 119 ? 5.172 -2.566 -17.219 1 95.56 119 PRO A N 1
ATOM 942 C CA . PRO A 1 119 ? 5.441 -3.115 -18.547 1 95.56 119 PRO A CA 1
ATOM 943 C C . PRO A 1 119 ? 5.957 -4.551 -18.5 1 95.56 119 PRO A C 1
ATOM 945 O O . PRO A 1 119 ? 5.641 -5.355 -19.391 1 95.56 119 PRO A O 1
ATOM 948 N N . LEU A 1 120 ? 6.762 -4.891 -17.484 1 95.31 120 LEU A N 1
ATOM 949 C CA . LEU A 1 120 ? 7.246 -6.258 -17.328 1 95.31 120 LEU A CA 1
ATOM 950 C C . LEU A 1 120 ? 6.09 -7.215 -17.047 1 95.31 120 LEU A C 1
ATOM 952 O O . LEU A 1 120 ? 6.055 -8.32 -17.594 1 95.31 120 LEU A O 1
ATOM 956 N N . MET A 1 121 ? 5.145 -6.762 -16.25 1 96.25 121 MET A N 1
ATOM 957 C CA . MET A 1 121 ? 3.959 -7.559 -15.953 1 96.25 121 MET A CA 1
ATOM 958 C C . MET A 1 121 ? 3.119 -7.785 -17.203 1 96.25 121 MET A C 1
ATOM 960 O O . MET A 1 121 ? 2.684 -8.906 -17.469 1 96.25 121 MET A O 1
ATOM 964 N N . ALA A 1 122 ? 2.918 -6.727 -17.906 1 94.75 122 ALA A N 1
ATOM 965 C CA . ALA A 1 122 ? 2.127 -6.828 -19.125 1 94.75 122 ALA A CA 1
ATOM 966 C C . ALA A 1 122 ? 2.74 -7.832 -20.094 1 94.75 122 ALA A C 1
ATOM 968 O O . ALA A 1 122 ? 2.025 -8.625 -20.719 1 94.75 122 ALA A O 1
ATOM 969 N N . SER A 1 123 ? 4.016 -7.797 -20.219 1 94.81 123 SER A N 1
ATOM 970 C CA . SER A 1 123 ? 4.734 -8.727 -21.094 1 94.81 123 SER A CA 1
ATOM 971 C C . SER A 1 123 ? 4.531 -10.172 -20.641 1 94.81 123 SER A C 1
ATOM 973 O O . SER A 1 123 ? 4.289 -11.055 -21.469 1 94.81 123 SER A O 1
ATOM 975 N N . ARG A 1 124 ? 4.562 -10.383 -19.359 1 93.75 124 ARG A N 1
ATOM 976 C CA . ARG A 1 124 ? 4.41 -11.727 -18.812 1 93.75 124 ARG A CA 1
ATOM 977 C C . ARG A 1 124 ? 2.982 -12.234 -19 1 93.75 124 ARG A C 1
ATOM 979 O O . ARG A 1 124 ? 2.771 -13.414 -19.297 1 93.75 124 ARG A O 1
ATOM 986 N N . LEU A 1 125 ? 2.02 -11.375 -18.891 1 93.94 125 LEU A N 1
ATOM 987 C CA . LEU A 1 125 ? 0.612 -11.758 -18.922 1 93.94 125 LEU A CA 1
ATOM 988 C C . LEU A 1 125 ? 0.145 -11.961 -20.359 1 93.94 125 LEU A C 1
ATOM 990 O O . LEU A 1 125 ? -0.799 -12.711 -20.609 1 93.94 125 LEU A O 1
ATOM 994 N N . THR A 1 126 ? 0.763 -11.32 -21.266 1 89.56 126 THR A N 1
ATOM 995 C CA . THR A 1 126 ? 0.424 -11.492 -22.672 1 89.56 126 THR A CA 1
ATOM 996 C C . THR A 1 126 ? 1.098 -12.734 -23.234 1 89.56 126 THR A C 1
ATOM 998 O O . THR A 1 126 ? 0.552 -13.391 -24.141 1 89.56 126 THR A O 1
ATOM 1001 N N . ASN A 1 127 ? 2.312 -13.094 -22.812 1 82 127 ASN A N 1
ATOM 1002 C CA . ASN A 1 127 ? 3.084 -14.195 -23.375 1 82 127 ASN A CA 1
ATOM 1003 C C . ASN A 1 127 ? 2.801 -15.5 -22.641 1 82 127 ASN A C 1
ATOM 1005 O O . ASN A 1 127 ? 3.219 -16.578 -23.078 1 82 127 ASN A O 1
ATOM 1009 N N . GLY A 1 128 ? 2.242 -15.414 -21.516 1 66.12 128 GLY A N 1
ATOM 1010 C CA . GLY A 1 128 ? 1.966 -16.641 -20.797 1 66.12 128 GLY A CA 1
ATOM 1011 C C . GLY A 1 128 ? 0.58 -17.203 -21.078 1 66.12 128 GLY A C 1
ATOM 1012 O O . GLY A 1 128 ? -0.29 -16.484 -21.578 1 66.12 128 GLY A O 1
ATOM 1013 N N . MET B 1 1 ? -9.562 7.375 28.734 1 49.81 1 MET B N 1
ATOM 1014 C CA . MET B 1 1 ? -8.391 6.57 28.391 1 49.81 1 MET B CA 1
ATOM 1015 C C . MET B 1 1 ? -7.586 7.238 27.281 1 49.81 1 MET B C 1
ATOM 1017 O O . MET B 1 1 ? -8.156 7.84 26.359 1 49.81 1 MET B O 1
ATOM 1021 N N . ARG B 1 2 ? -6.297 7.527 27.516 1 68.31 2 ARG B N 1
ATOM 1022 C CA . ARG B 1 2 ? -5.469 8.297 26.594 1 68.31 2 ARG B CA 1
ATOM 1023 C C . ARG B 1 2 ? -5.48 7.676 25.203 1 68.31 2 ARG B C 1
ATOM 1025 O O . ARG B 1 2 ? -5.41 6.453 25.062 1 68.31 2 ARG B O 1
ATOM 1032 N N . MET B 1 3 ? -5.859 8.484 24.344 1 88.81 3 MET B N 1
ATOM 1033 C CA . MET B 1 3 ? -5.91 8.016 22.969 1 88.81 3 MET B CA 1
ATOM 1034 C C . MET B 1 3 ? -4.566 7.426 22.547 1 88.81 3 MET B C 1
ATOM 1036 O O . MET B 1 3 ? -3.512 7.969 22.891 1 88.81 3 MET B O 1
ATOM 1040 N N . ASP B 1 4 ? -4.656 6.258 22.016 1 95.38 4 ASP B N 1
ATOM 1041 C CA . ASP B 1 4 ? -3.406 5.758 21.453 1 95.38 4 ASP B CA 1
ATOM 1042 C C . ASP B 1 4 ? -3.066 6.469 20.141 1 95.38 4 ASP B C 1
ATOM 1044 O O . ASP B 1 4 ? -3.797 7.363 19.719 1 95.38 4 ASP B O 1
ATOM 1048 N N . VAL B 1 5 ? -1.996 6.184 19.578 1 98.25 5 VAL B N 1
ATOM 1049 C CA . VAL B 1 5 ? -1.453 6.918 18.438 1 98.25 5 VAL B CA 1
ATOM 1050 C C . VAL B 1 5 ? -2.428 6.852 17.266 1 98.25 5 VAL B C 1
ATOM 1052 O O . VAL B 1 5 ? -2.67 7.855 16.594 1 98.25 5 VAL B O 1
ATOM 1055 N N . VAL B 1 6 ? -2.988 5.734 16.984 1 98.62 6 VAL B N 1
ATOM 1056 C CA . VAL B 1 6 ? -3.916 5.555 15.867 1 98.62 6 VAL B CA 1
ATOM 1057 C C . VAL B 1 6 ? -5.172 6.391 16.109 1 98.62 6 VAL B C 1
ATOM 1059 O O . VAL B 1 6 ? -5.68 7.035 15.18 1 98.62 6 VAL B O 1
ATOM 1062 N N . ASP B 1 7 ? -5.68 6.379 17.328 1 97.88 7 ASP B N 1
ATOM 1063 C CA . ASP B 1 7 ? -6.832 7.207 17.672 1 97.88 7 ASP B CA 1
ATOM 1064 C C . ASP B 1 7 ? -6.523 8.688 17.469 1 97.88 7 ASP B C 1
ATOM 1066 O O . ASP B 1 7 ? -7.371 9.445 17 1 97.88 7 ASP B O 1
ATOM 1070 N N . ARG B 1 8 ? -5.371 9.117 17.891 1 98.31 8 ARG B N 1
ATOM 1071 C CA . ARG B 1 8 ? -4.961 10.508 17.703 1 98.31 8 ARG B CA 1
ATOM 1072 C C . ARG B 1 8 ? -4.867 10.859 16.219 1 98.31 8 ARG B C 1
ATOM 1074 O O . ARG B 1 8 ? -5.23 11.961 15.82 1 98.31 8 ARG B O 1
ATOM 1081 N N . TRP B 1 9 ? -4.371 9.922 15.414 1 98.69 9 TRP B N 1
ATOM 1082 C CA . TRP B 1 9 ? -4.324 10.141 13.969 1 98.69 9 TRP B CA 1
ATOM 1083 C C . TRP B 1 9 ? -5.727 10.32 13.398 1 98.69 9 TRP B C 1
ATOM 1085 O O . TRP B 1 9 ? -5.98 11.258 12.641 1 98.69 9 TRP B O 1
ATOM 1095 N N . HIS B 1 10 ? -6.609 9.453 13.789 1 98.31 10 HIS B N 1
ATOM 1096 C CA . HIS B 1 10 ? -7.988 9.562 13.32 1 98.31 10 HIS B CA 1
ATOM 1097 C C . HIS B 1 10 ? -8.609 10.891 13.75 1 98.31 10 HIS B C 1
ATOM 1099 O O . HIS B 1 10 ? -9.367 11.5 12.984 1 98.31 10 HIS B O 1
ATOM 1105 N N . ALA B 1 11 ? -8.336 11.305 14.938 1 97.5 11 ALA B N 1
ATOM 1106 C CA . ALA B 1 11 ? -8.844 12.586 15.422 1 97.5 11 ALA B CA 1
ATOM 1107 C C . ALA B 1 11 ? -8.312 13.742 14.578 1 97.5 11 ALA B C 1
ATOM 1109 O O . ALA B 1 11 ? -9.055 14.672 14.25 1 97.5 11 ALA B O 1
ATOM 1110 N N . TYR B 1 12 ? -7.051 13.656 14.258 1 98.06 12 TYR B N 1
ATOM 1111 C CA . TYR B 1 12 ? -6.48 14.672 13.375 1 98.06 12 TYR B CA 1
ATOM 1112 C C . TYR B 1 12 ? -7.18 14.672 12.016 1 98.06 12 TYR B C 1
ATOM 1114 O O . TYR B 1 12 ? -7.559 15.727 11.508 1 98.06 12 TYR B O 1
ATOM 1122 N N . VAL B 1 13 ? -7.309 13.516 11.383 1 98 13 VAL B N 1
ATOM 1123 C CA . VAL B 1 13 ? -7.934 13.414 10.062 1 98 13 VAL B CA 1
ATOM 1124 C C . VAL B 1 13 ? -9.336 14.008 10.109 1 98 13 VAL B C 1
ATOM 1126 O O . VAL B 1 13 ? -9.766 14.68 9.172 1 98 13 VAL B O 1
ATOM 1129 N N . LYS B 1 14 ? -10.031 13.781 11.195 1 96.25 14 LYS B N 1
ATOM 1130 C CA . LYS B 1 14 ? -11.391 14.289 11.359 1 96.25 14 LYS B CA 1
ATOM 1131 C C . LYS B 1 14 ? -11.398 15.805 11.539 1 96.25 14 LYS B C 1
ATOM 1133 O O . LYS B 1 14 ? -12.195 16.5 10.914 1 96.25 14 LYS B O 1
ATOM 1138 N N . SER B 1 15 ? -10.445 16.359 12.242 1 95.69 15 SER B N 1
ATOM 1139 C CA . SER B 1 15 ? -10.492 17.766 12.633 1 95.69 15 SER B CA 1
ATOM 1140 C C . SER B 1 15 ? -9.727 18.656 11.656 1 95.69 15 SER B C 1
ATOM 1142 O O . SER B 1 15 ? -10.055 19.828 11.484 1 95.69 15 SER B O 1
ATOM 1144 N N . GLY B 1 16 ? -8.625 18.094 11.133 1 95.38 16 GLY B N 1
ATOM 1145 C CA . GLY B 1 16 ? -7.727 18.875 10.297 1 95.38 16 GLY B CA 1
ATOM 1146 C C . GLY B 1 16 ? -6.895 19.859 11.094 1 95.38 16 GLY B C 1
ATOM 1147 O O . GLY B 1 16 ? -6.336 20.812 10.531 1 95.38 16 GLY B O 1
ATOM 1148 N N . ASP B 1 17 ? -6.828 19.672 12.391 1 96.19 17 ASP B N 1
ATOM 1149 C CA . ASP B 1 17 ? -6.137 20.609 13.273 1 96.19 17 ASP B CA 1
ATOM 1150 C C . ASP B 1 17 ? -4.625 20.516 13.094 1 96.19 17 ASP B C 1
ATOM 1152 O O . ASP B 1 17 ? -4.012 19.516 13.484 1 96.19 17 ASP B O 1
ATOM 1156 N N . PRO B 1 18 ? -4 21.562 12.617 1 96.31 18 PRO B N 1
ATOM 1157 C CA . PRO B 1 18 ? -2.557 21.5 12.375 1 96.31 18 PRO B CA 1
ATOM 1158 C C . PRO B 1 18 ? -1.753 21.266 13.648 1 96.31 18 PRO B C 1
ATOM 1160 O O . PRO B 1 18 ? -0.709 20.609 13.609 1 96.31 18 PRO B O 1
ATOM 1163 N N . ALA B 1 19 ? -2.182 21.781 14.688 1 97.25 19 ALA B N 1
ATOM 1164 C CA . ALA B 1 19 ? -1.469 21.609 15.953 1 97.25 19 ALA B CA 1
ATOM 1165 C C . ALA B 1 19 ? -1.477 20.141 16.391 1 97.25 19 ALA B C 1
ATOM 1167 O O . ALA B 1 19 ? -0.496 19.656 16.953 1 97.25 19 ALA B O 1
ATOM 1168 N N . ALA B 1 20 ? -2.617 19.484 16.203 1 97.5 20 ALA B N 1
ATOM 1169 C CA . ALA B 1 20 ? -2.715 18.062 16.531 1 97.5 20 ALA B CA 1
ATOM 1170 C C . ALA B 1 20 ? -1.726 17.234 15.719 1 97.5 20 ALA B C 1
ATOM 1172 O O . ALA B 1 20 ? -1.1 16.312 16.234 1 97.5 20 ALA B O 1
ATOM 1173 N N . LEU B 1 21 ? -1.611 17.578 14.422 1 98.56 21 LEU B N 1
ATOM 1174 C CA . LEU B 1 21 ? -0.665 16.875 13.562 1 98.56 21 LEU B CA 1
ATOM 1175 C C . LEU B 1 21 ? 0.767 17.078 14.047 1 98.56 21 LEU B C 1
ATOM 1177 O O . LEU B 1 21 ? 1.533 16.125 14.172 1 98.56 21 LEU B O 1
ATOM 1181 N N . GLU B 1 22 ? 1.083 18.281 14.297 1 98.25 22 GLU B N 1
ATOM 1182 C CA . GLU B 1 22 ? 2.436 18.609 14.742 1 98.25 22 GLU B CA 1
ATOM 1183 C C . GLU B 1 22 ? 2.783 17.844 16.031 1 98.25 22 GLU B C 1
ATOM 1185 O O . GLU B 1 22 ? 3.902 17.359 16.172 1 98.25 22 GLU B O 1
ATOM 1190 N N . ALA B 1 23 ? 1.857 17.75 16.906 1 97.88 23 ALA B N 1
ATOM 1191 C CA . ALA B 1 23 ? 2.072 17.109 18.203 1 97.88 23 ALA B CA 1
ATOM 1192 C C . ALA B 1 23 ? 2.232 15.594 18.031 1 97.88 23 ALA B C 1
ATOM 1194 O O . ALA B 1 23 ? 2.812 14.93 18.891 1 97.88 23 ALA B O 1
ATOM 1195 N N . LEU B 1 24 ? 1.707 15.109 16.984 1 98.62 24 LEU B N 1
ATOM 1196 C CA . LEU B 1 24 ? 1.664 13.664 16.734 1 98.62 24 LEU B CA 1
ATOM 1197 C C . LEU B 1 24 ? 2.949 13.188 16.078 1 98.62 24 LEU B C 1
ATOM 1199 O O . LEU B 1 24 ? 3.332 12.023 16.219 1 98.62 24 LEU B O 1
ATOM 1203 N N . ILE B 1 25 ? 3.664 14.078 15.359 1 98.88 25 ILE B N 1
ATOM 1204 C CA . ILE B 1 25 ? 4.797 13.703 14.523 1 98.88 25 ILE B CA 1
ATOM 1205 C C . ILE B 1 25 ? 6.102 13.906 15.289 1 98.88 25 ILE B C 1
ATOM 1207 O O . ILE B 1 25 ? 6.336 14.984 15.852 1 98.88 25 ILE B O 1
ATOM 1211 N N . GLY B 1 26 ? 6.906 12.914 15.336 1 98.81 26 GLY B N 1
ATOM 1212 C CA . GLY B 1 26 ? 8.211 13.016 15.961 1 98.81 26 GLY B CA 1
ATOM 1213 C C . GLY B 1 26 ? 9.156 13.953 15.234 1 98.81 26 GLY B C 1
ATOM 1214 O O . GLY B 1 26 ? 9.023 14.156 14.023 1 98.81 26 GLY B O 1
ATOM 1215 N N . GLU B 1 27 ? 10.188 14.422 15.867 1 98.31 27 GLU B N 1
ATOM 1216 C CA . GLU B 1 27 ? 11.109 15.422 15.344 1 98.31 27 GLU B CA 1
ATOM 1217 C C . GLU B 1 27 ? 11.891 14.875 14.148 1 98.31 27 GLU B C 1
ATOM 1219 O O . GLU B 1 27 ? 12.211 15.617 13.219 1 98.31 27 GLU B O 1
ATOM 1224 N N . ASP B 1 28 ? 12.195 13.602 14.172 1 98.44 28 ASP B N 1
ATOM 1225 C CA . ASP B 1 28 ? 13.016 12.992 13.133 1 98.44 28 ASP B CA 1
ATOM 1226 C C . ASP B 1 28 ? 12.188 12.062 12.25 1 98.44 28 ASP B C 1
ATOM 1228 O O . ASP B 1 28 ? 12.719 11.094 11.688 1 98.44 28 ASP B O 1
ATOM 1232 N N . CYS B 1 29 ? 10.945 12.266 12.219 1 98.88 29 CYS B N 1
ATOM 1233 C CA . CYS B 1 29 ? 10.055 11.391 11.461 1 98.88 29 CYS B CA 1
ATOM 1234 C C . CYS B 1 29 ? 10.516 11.266 10.016 1 98.88 29 CYS B C 1
ATOM 1236 O O . CYS B 1 29 ? 10.961 12.242 9.414 1 98.88 29 CYS B O 1
ATOM 1238 N N . VAL B 1 30 ? 10.461 10.094 9.484 1 98.88 30 VAL B N 1
ATOM 1239 C CA . VAL B 1 30 ? 10.758 9.805 8.086 1 98.88 30 VAL B CA 1
ATOM 1240 C C . VAL B 1 30 ? 9.461 9.578 7.316 1 98.88 30 VAL B C 1
ATOM 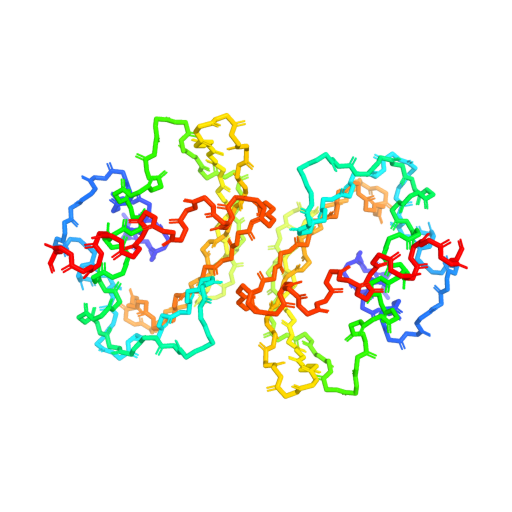1242 O O . VAL B 1 30 ? 8.688 8.672 7.648 1 98.88 30 VAL B O 1
ATOM 1245 N N . PHE B 1 31 ? 9.25 10.422 6.309 1 98.81 31 PHE B N 1
ATOM 1246 C CA . PHE B 1 31 ? 8.047 10.312 5.488 1 98.81 31 PHE B CA 1
ATOM 1247 C C . PHE B 1 31 ? 8.383 9.742 4.113 1 98.81 31 PHE B C 1
ATOM 1249 O O . PHE B 1 31 ? 9.25 10.266 3.414 1 98.81 31 PHE B O 1
ATOM 1256 N N . HIS B 1 32 ? 7.688 8.648 3.723 1 98.81 32 HIS B N 1
ATOM 1257 C CA . HIS B 1 32 ? 7.801 8.023 2.41 1 98.81 32 HIS B CA 1
ATOM 1258 C C . HIS B 1 32 ? 6.547 8.258 1.573 1 98.81 32 HIS B C 1
ATOM 1260 O O . HIS B 1 32 ? 5.488 7.691 1.854 1 98.81 32 HIS B O 1
ATOM 1266 N N . SER B 1 33 ? 6.715 9.102 0.579 1 98.38 33 SER B N 1
ATOM 1267 C CA . SER B 1 33 ? 5.594 9.414 -0.302 1 98.38 33 SER B CA 1
ATOM 1268 C C . SER B 1 33 ? 5.418 8.344 -1.376 1 98.38 33 SER B C 1
ATOM 1270 O O . SER B 1 33 ? 6.344 7.574 -1.652 1 98.38 33 SER B O 1
ATOM 1272 N N . PRO B 1 34 ? 4.289 8.258 -1.975 1 98.38 34 PRO B N 1
ATOM 1273 C CA . PRO B 1 34 ? 4.137 7.379 -3.135 1 98.38 34 PRO B CA 1
ATOM 1274 C C . PRO B 1 34 ? 4.824 7.922 -4.383 1 98.38 34 PRO B C 1
ATOM 1276 O O . PRO B 1 34 ? 4.949 7.211 -5.383 1 98.38 34 PRO B O 1
ATOM 1279 N N . ALA B 1 35 ? 5.371 9.062 -4.363 1 96.44 35 ALA B N 1
ATOM 1280 C CA . ALA B 1 35 ? 5.809 9.789 -5.551 1 96.44 35 ALA B CA 1
ATOM 1281 C C . ALA B 1 35 ? 7.281 9.516 -5.852 1 96.44 35 ALA B C 1
ATOM 1283 O O . ALA B 1 35 ? 7.645 9.227 -6.992 1 96.44 35 ALA B O 1
ATOM 1284 N N . VAL B 1 36 ? 8.07 9.609 -4.777 1 95.06 36 VAL B N 1
ATOM 1285 C CA . VAL B 1 36 ? 9.508 9.594 -5.016 1 95.06 36 VAL B CA 1
ATOM 1286 C C . VAL B 1 36 ? 10.18 8.609 -4.062 1 95.06 36 VAL B C 1
ATOM 1288 O O . VAL B 1 36 ? 9.633 8.281 -3.008 1 95.06 36 VAL B O 1
ATOM 1291 N N . HIS B 1 37 ? 11.398 8.188 -4.348 1 94.56 37 HIS B N 1
ATOM 1292 C CA . HIS B 1 37 ? 12.156 7.246 -3.533 1 94.56 37 HIS B CA 1
ATOM 1293 C C . HIS B 1 37 ? 12.727 7.922 -2.291 1 94.56 37 HIS B C 1
ATOM 1295 O O . HIS B 1 37 ? 12.664 7.363 -1.192 1 94.56 37 HIS B O 1
ATOM 1301 N N . THR B 1 38 ? 13.258 9.094 -2.523 1 95.94 38 THR B N 1
ATOM 1302 C CA . THR B 1 38 ? 13.922 9.797 -1.427 1 95.94 38 THR B CA 1
ATOM 1303 C C . THR B 1 38 ? 12.906 10.188 -0.351 1 95.94 38 THR B C 1
ATOM 1305 O O . THR B 1 38 ? 11.93 10.875 -0.634 1 95.94 38 THR B O 1
ATOM 1308 N N . PRO B 1 39 ? 13.109 9.727 0.835 1 98.19 39 PRO B N 1
ATOM 1309 C CA . PRO B 1 39 ? 12.188 10.109 1.904 1 98.19 39 PRO B CA 1
ATOM 1310 C C . PRO B 1 39 ? 12.336 11.57 2.32 1 98.19 39 PRO B C 1
ATOM 1312 O O . PRO B 1 39 ? 13.383 12.188 2.072 1 98.19 39 PRO B O 1
ATOM 1315 N N . GLN B 1 40 ? 11.273 12.164 2.857 1 98.19 40 GLN B N 1
ATOM 1316 C CA . GLN B 1 40 ? 11.312 13.453 3.541 1 98.19 40 GLN B CA 1
ATOM 1317 C C . GLN B 1 40 ? 11.617 13.281 5.027 1 98.19 40 GLN B C 1
ATOM 1319 O O . GLN B 1 40 ? 10.898 12.57 5.734 1 98.19 40 GLN B O 1
ATOM 1324 N N . ILE B 1 41 ? 12.609 14.047 5.48 1 98.56 41 ILE B N 1
ATOM 1325 C CA . ILE B 1 41 ? 13.109 13.781 6.828 1 98.56 41 ILE B CA 1
ATOM 1326 C C . ILE B 1 41 ? 12.781 14.969 7.734 1 98.56 41 ILE B C 1
ATOM 1328 O O . ILE B 1 41 ? 13.086 16.109 7.406 1 98.56 41 ILE B O 1
ATOM 1332 N N . GLY B 1 42 ? 12.195 14.633 8.875 1 98.62 42 GLY B N 1
ATOM 1333 C CA . GLY B 1 42 ? 11.961 15.641 9.898 1 98.62 42 GLY B CA 1
ATOM 1334 C C . GLY B 1 42 ? 10.5 16.031 10.023 1 98.62 42 GLY B C 1
ATOM 1335 O O . GLY B 1 42 ? 9.734 15.906 9.062 1 98.62 42 GLY B O 1
ATOM 1336 N N . ARG B 1 43 ? 10.18 16.516 11.18 1 98.56 43 ARG B N 1
ATOM 1337 C CA . ARG B 1 43 ? 8.805 16.875 11.5 1 98.56 43 ARG B CA 1
ATOM 1338 C C . ARG B 1 43 ? 8.281 17.953 10.555 1 98.56 43 ARG B C 1
ATOM 1340 O O . ARG B 1 43 ? 7.148 17.859 10.07 1 98.56 43 ARG B O 1
ATOM 1347 N N . VAL B 1 44 ? 9.078 18.953 10.258 1 97.81 44 VAL B N 1
ATOM 1348 C CA . VAL B 1 44 ? 8.633 20.078 9.461 1 97.81 44 VAL B CA 1
ATOM 1349 C C . VAL B 1 44 ? 8.195 19.594 8.078 1 97.81 44 VAL B C 1
ATOM 1351 O O . VAL B 1 44 ? 7.086 19.906 7.629 1 97.81 44 VAL B O 1
ATOM 1354 N N . LEU B 1 45 ? 9.008 18.797 7.434 1 97.75 45 LEU B N 1
ATOM 1355 C CA . LEU B 1 45 ? 8.68 18.297 6.102 1 97.75 45 LEU B CA 1
ATOM 1356 C C . LEU B 1 45 ? 7.531 17.297 6.16 1 97.75 45 LEU B C 1
ATOM 1358 O O . LEU B 1 45 ? 6.625 17.344 5.324 1 97.75 45 LEU B O 1
ATOM 1362 N N . THR B 1 46 ? 7.566 16.438 7.164 1 98.56 46 THR B N 1
ATOM 1363 C CA . THR B 1 46 ? 6.492 15.461 7.297 1 98.56 46 THR B CA 1
ATOM 1364 C C . THR B 1 46 ? 5.145 16.156 7.457 1 98.56 46 THR B C 1
ATOM 1366 O O . THR B 1 46 ? 4.18 15.82 6.766 1 98.56 46 THR B O 1
ATOM 1369 N N . VAL B 1 47 ? 5.098 17.125 8.297 1 98.38 47 VAL B N 1
ATOM 1370 C CA . VAL B 1 47 ? 3.863 17.859 8.547 1 98.38 47 VAL B CA 1
ATOM 1371 C C . VAL B 1 47 ? 3.418 18.562 7.27 1 98.38 47 VAL B C 1
ATOM 1373 O O . VAL B 1 47 ? 2.234 18.562 6.93 1 98.38 47 VAL B O 1
ATOM 1376 N N . ARG B 1 48 ? 4.348 19.156 6.578 1 97.69 48 ARG B N 1
ATOM 1377 C CA . ARG B 1 48 ? 4.035 19.859 5.336 1 97.69 48 ARG B CA 1
ATOM 1378 C C . ARG B 1 48 ? 3.42 18.906 4.316 1 97.69 48 ARG B C 1
ATOM 1380 O O . ARG B 1 48 ? 2.387 19.219 3.717 1 97.69 48 ARG B O 1
ATOM 1387 N N . TYR B 1 49 ? 4.004 17.766 4.117 1 97.81 49 TYR B N 1
ATOM 1388 C CA . TYR B 1 49 ? 3.527 16.797 3.133 1 97.81 49 TYR B CA 1
ATOM 1389 C C . TYR B 1 49 ? 2.184 16.219 3.547 1 97.81 49 TYR B C 1
ATOM 1391 O O . TYR B 1 49 ? 1.287 16.047 2.717 1 97.81 49 TYR B O 1
ATOM 1399 N N . LEU B 1 50 ? 2.061 15.836 4.836 1 98.31 50 LEU B N 1
ATOM 1400 C CA . LEU B 1 50 ? 0.805 15.258 5.309 1 98.31 50 LEU B CA 1
ATOM 1401 C C . LEU B 1 50 ? -0.322 16.281 5.238 1 98.31 50 LEU B C 1
ATOM 1403 O O . LEU B 1 50 ? -1.464 15.938 4.93 1 98.31 50 LEU B O 1
ATOM 1407 N N . THR B 1 51 ? -0.02 17.516 5.543 1 97.5 51 THR B N 1
ATOM 1408 C CA . THR B 1 51 ? -1.015 18.578 5.418 1 97.5 51 THR B CA 1
ATOM 1409 C C . THR B 1 51 ? -1.471 18.734 3.971 1 97.5 51 THR B C 1
ATOM 1411 O O . THR B 1 51 ? -2.672 18.797 3.697 1 97.5 51 THR B O 1
ATOM 1414 N N . ALA B 1 52 ? -0.532 18.781 3.062 1 96.88 52 ALA B N 1
ATOM 1415 C CA . ALA B 1 52 ? -0.865 18.859 1.642 1 96.88 52 ALA B CA 1
ATOM 1416 C C . ALA B 1 52 ? -1.702 17.656 1.209 1 96.88 52 ALA B C 1
ATOM 1418 O O . ALA B 1 52 ? -2.684 17.797 0.479 1 96.88 52 ALA B O 1
ATOM 1419 N N . ALA B 1 53 ? -1.295 16.469 1.693 1 97.12 53 ALA B N 1
ATOM 1420 C CA . ALA B 1 53 ? -2.029 15.25 1.364 1 97.12 53 ALA B CA 1
ATOM 1421 C C . ALA B 1 53 ? -3.473 15.328 1.853 1 97.12 53 ALA B C 1
ATOM 1423 O O . ALA B 1 53 ? -4.398 14.945 1.136 1 97.12 53 ALA B O 1
ATOM 1424 N N . MET B 1 54 ? -3.633 15.805 3.025 1 96.56 54 MET B N 1
ATOM 1425 C CA . MET B 1 54 ? -4.973 15.93 3.592 1 96.56 54 MET B CA 1
ATOM 1426 C C . MET B 1 54 ? -5.828 16.891 2.771 1 96.56 54 MET B C 1
ATOM 1428 O O . MET B 1 54 ? -7.004 16.625 2.525 1 96.56 54 MET B O 1
ATOM 1432 N N . LEU B 1 55 ? -5.281 17.938 2.289 1 94.62 55 LEU B N 1
ATOM 1433 C CA . LEU B 1 55 ? -6.004 18.922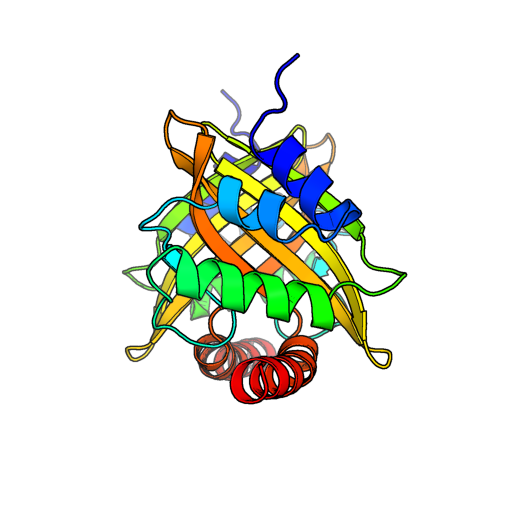 1.491 1 94.62 55 LEU B CA 1
ATOM 1434 C C . LEU B 1 55 ? -6.414 18.328 0.145 1 94.62 55 LEU B C 1
ATOM 1436 O O . LEU B 1 55 ? -7.496 18.641 -0.364 1 94.62 55 LEU B O 1
ATOM 1440 N N . VAL B 1 56 ? -5.609 17.484 -0.38 1 96.12 56 VAL B N 1
ATOM 1441 C CA . VAL B 1 56 ? -5.863 16.922 -1.702 1 96.12 56 VAL B CA 1
ATOM 1442 C C . VAL B 1 56 ? -6.805 15.727 -1.584 1 96.12 56 VAL B C 1
ATOM 1444 O O . VAL B 1 56 ? -7.73 15.578 -2.385 1 96.12 56 VAL B O 1
ATOM 1447 N N . LEU B 1 57 ? -6.586 14.891 -0.544 1 96.56 57 LEU B N 1
ATOM 1448 C CA . LEU B 1 57 ? -7.23 13.578 -0.493 1 96.56 57 LEU B CA 1
ATOM 1449 C C . LEU B 1 57 ? -8.508 13.633 0.335 1 96.56 57 LEU B C 1
ATOM 1451 O O . LEU B 1 57 ? -9.375 12.766 0.211 1 96.56 57 LEU B O 1
ATOM 1455 N N . LYS B 1 58 ? -8.516 14.539 1.242 1 94 58 LYS B N 1
ATOM 1456 C CA . LYS B 1 58 ? -9.695 14.578 2.102 1 94 58 LYS B CA 1
ATOM 1457 C C . LYS B 1 58 ? -10.914 15.086 1.337 1 94 58 LYS B C 1
ATOM 1459 O O . LYS B 1 58 ? -11.305 16.25 1.484 1 94 58 LYS B O 1
ATOM 1464 N N . ARG B 1 59 ? -11.469 14.188 0.651 1 93.31 59 ARG B N 1
ATOM 1465 C CA . ARG B 1 59 ? -12.711 14.375 -0.088 1 93.31 59 ARG B CA 1
ATOM 1466 C C . ARG B 1 59 ? -13.914 13.93 0.74 1 93.31 59 ARG B C 1
ATOM 1468 O O . ARG B 1 59 ? -13.766 13.227 1.737 1 93.31 59 ARG B O 1
ATOM 1475 N N . PRO B 1 60 ? -15.109 14.32 0.373 1 95.31 60 PRO B N 1
ATOM 1476 C CA . PRO B 1 60 ? -16.297 13.922 1.142 1 95.31 60 PRO B CA 1
ATOM 1477 C C . PRO B 1 60 ? -16.422 12.406 1.276 1 95.31 60 PRO B C 1
ATOM 1479 O O . PRO B 1 60 ? -16.984 11.914 2.264 1 95.31 60 PRO B O 1
ATOM 1482 N N . ASP B 1 61 ? -15.953 11.727 0.232 1 97.38 61 ASP B N 1
ATOM 1483 C CA . ASP B 1 61 ? -16.141 10.281 0.247 1 97.38 61 ASP B CA 1
ATOM 1484 C C . ASP B 1 61 ? -14.906 9.578 0.821 1 97.38 61 ASP B C 1
ATOM 1486 O O . ASP B 1 61 ? -14.844 8.344 0.848 1 97.38 61 ASP B O 1
ATOM 1490 N N . PHE B 1 62 ? -13.992 10.352 1.28 1 98.31 62 PHE B N 1
ATOM 1491 C CA . PHE B 1 62 ? -12.828 9.734 1.915 1 98.31 62 PHE B CA 1
ATOM 1492 C C . PHE B 1 62 ? -13.25 8.922 3.133 1 98.31 62 PHE B C 1
ATOM 1494 O O . PHE B 1 62 ? -14.016 9.398 3.973 1 98.31 62 PHE B O 1
ATOM 1501 N N . ARG B 1 63 ? -12.672 7.711 3.27 1 98.06 63 ARG B N 1
ATOM 1502 C CA . ARG B 1 63 ? -12.938 6.891 4.449 1 98.06 63 ARG B CA 1
ATOM 1503 C C . ARG B 1 63 ? -11.844 5.848 4.648 1 98.06 63 ARG B C 1
ATOM 1505 O O . ARG B 1 63 ? -11.312 5.305 3.678 1 98.06 63 ARG B O 1
ATOM 1512 N N . TYR B 1 64 ? -11.617 5.582 5.891 1 98.44 64 TYR B N 1
ATOM 1513 C CA . TYR B 1 64 ? -10.812 4.406 6.219 1 98.44 64 TYR B CA 1
ATOM 1514 C C . TYR B 1 64 ? -11.656 3.139 6.168 1 98.44 64 TYR B C 1
ATOM 1516 O O . TYR B 1 64 ? -12.773 3.105 6.691 1 98.44 64 TYR B O 1
ATOM 1524 N N . VAL B 1 65 ? -11.094 2.107 5.574 1 98.56 65 VAL B N 1
ATOM 1525 C CA . VAL B 1 65 ? -11.906 0.917 5.352 1 98.56 65 VAL B CA 1
ATOM 1526 C C . VAL B 1 65 ? -11.203 -0.306 5.934 1 98.56 65 VAL B C 1
ATOM 1528 O O . VAL B 1 65 ? -11.773 -1.402 5.957 1 98.56 65 VAL B O 1
ATOM 1531 N N . GLY B 1 66 ? -9.992 -0.182 6.34 1 98.5 66 GLY B N 1
ATOM 1532 C CA . GLY B 1 66 ? -9.203 -1.239 6.949 1 98.5 66 GLY B CA 1
ATOM 1533 C C . GLY B 1 66 ? -8.195 -0.724 7.965 1 98.5 66 GLY B C 1
ATOM 1534 O O . GLY B 1 66 ? -7.668 0.38 7.816 1 98.5 66 GLY B O 1
ATOM 1535 N N . GLU B 1 67 ? -7.957 -1.521 8.93 1 98.75 67 GLU B N 1
ATOM 1536 C CA . GLU B 1 67 ? -7 -1.19 9.984 1 98.75 67 GLU B CA 1
ATOM 1537 C C . GLU B 1 67 ? -6.328 -2.445 10.531 1 98.75 67 GLU B C 1
ATOM 1539 O O . GLU B 1 67 ? -7.008 -3.391 10.938 1 98.75 67 GLU B O 1
ATOM 1544 N N . TRP B 1 68 ? -5.055 -2.455 10.484 1 98.88 68 TRP B N 1
ATOM 1545 C CA . TRP B 1 68 ? -4.223 -3.514 11.047 1 98.88 68 TRP B CA 1
ATOM 1546 C C . TRP B 1 68 ? -3.201 -2.939 12.023 1 98.88 68 TRP B C 1
ATOM 1548 O O . TRP B 1 68 ? -2.492 -1.984 11.703 1 98.88 68 TRP B O 1
ATOM 1558 N N . ARG B 1 69 ? -3.111 -3.512 13.141 1 98.31 69 ARG B N 1
ATOM 1559 C CA . ARG B 1 69 ? -2.232 -2.977 14.18 1 98.31 69 ARG B CA 1
ATOM 1560 C C . ARG B 1 69 ? -1.187 -4.004 14.594 1 98.31 69 ARG B C 1
ATOM 1562 O O . ARG B 1 69 ? -1.461 -5.207 14.609 1 98.31 69 ARG B O 1
ATOM 1569 N N . ALA B 1 70 ? -0.008 -3.598 14.844 1 97.5 70 ALA B N 1
ATOM 1570 C CA . ALA B 1 70 ? 1.073 -4.32 15.516 1 97.5 70 ALA B CA 1
ATOM 1571 C C . ALA B 1 70 ? 1.668 -3.49 16.641 1 97.5 70 ALA B C 1
ATOM 1573 O O . ALA B 1 70 ? 1.066 -2.506 17.094 1 97.5 70 ALA B O 1
ATOM 1574 N N . GLU B 1 71 ? 2.721 -4.047 17.25 1 96.38 71 GLU B N 1
ATOM 1575 C CA . GLU B 1 71 ? 3.383 -3.289 18.312 1 96.38 71 GLU B CA 1
ATOM 1576 C C . GLU B 1 71 ? 3.941 -1.972 17.781 1 96.38 71 GLU B C 1
ATOM 1578 O O . GLU B 1 71 ? 4.887 -1.966 16.984 1 96.38 71 GLU B O 1
ATOM 1583 N N . ARG B 1 72 ? 3.381 -0.853 18.031 1 97.94 72 ARG B N 1
ATOM 1584 C CA . ARG B 1 72 ? 3.762 0.524 17.734 1 97.94 72 ARG B CA 1
ATOM 1585 C C . ARG B 1 72 ? 3.729 0.791 16.234 1 97.94 72 ARG B C 1
ATOM 1587 O O . ARG B 1 72 ? 4.609 1.467 15.703 1 97.94 72 ARG B O 1
ATOM 1594 N N . SER B 1 73 ? 2.908 0.132 15.57 1 98.81 73 SER B N 1
ATOM 1595 C CA . SER B 1 73 ? 2.723 0.376 14.141 1 98.81 73 SER B CA 1
ATOM 1596 C C . SER B 1 73 ? 1.314 -0.003 13.695 1 98.81 73 SER B C 1
ATOM 1598 O O . SER B 1 73 ? 0.601 -0.712 14.406 1 98.81 73 SER B O 1
ATOM 1600 N N . ALA B 1 74 ? 0.939 0.52 12.609 1 98.88 74 ALA B N 1
ATOM 1601 C CA . ALA B 1 74 ? -0.369 0.213 12.031 1 98.88 74 ALA B CA 1
ATOM 1602 C C . ALA B 1 74 ? -0.391 0.492 10.531 1 98.88 74 ALA B C 1
ATOM 1604 O O . ALA B 1 74 ? 0.41 1.284 10.031 1 98.88 74 ALA B O 1
ATOM 1605 N N . VAL B 1 75 ? -1.226 -0.189 9.906 1 98.94 75 VAL B N 1
ATOM 1606 C CA . VAL B 1 75 ? -1.588 0.098 8.523 1 98.94 75 VAL B CA 1
ATOM 1607 C C . VAL B 1 75 ? -3.068 0.461 8.438 1 98.94 75 VAL B C 1
ATOM 1609 O O . VAL B 1 75 ? -3.926 -0.285 8.922 1 98.94 75 VAL B O 1
ATOM 1612 N N . LEU B 1 76 ? -3.32 1.608 7.871 1 98.94 76 LEU B N 1
ATOM 1613 C CA . LEU B 1 76 ? -4.676 2.115 7.691 1 98.94 76 LEU B CA 1
ATOM 1614 C C . LEU B 1 76 ? -5.027 2.215 6.211 1 98.94 76 LEU B C 1
ATOM 1616 O O . LEU B 1 76 ? -4.375 2.943 5.461 1 98.94 76 LEU B O 1
ATOM 1620 N N . GLU B 1 77 ? -5.98 1.462 5.832 1 98.94 77 GLU B N 1
ATOM 1621 C CA . GLU B 1 77 ? -6.438 1.487 4.445 1 98.94 77 GLU B CA 1
ATOM 1622 C C . GLU B 1 77 ? -7.516 2.547 4.242 1 98.94 77 GLU B C 1
ATOM 1624 O O . GLU B 1 77 ? -8.453 2.65 5.035 1 98.94 77 GLU B O 1
ATOM 1629 N N . PHE B 1 78 ? -7.383 3.297 3.145 1 98.81 78 PHE B N 1
ATOM 1630 C CA . PHE B 1 78 ? -8.375 4.332 2.881 1 98.81 78 PHE B CA 1
ATOM 1631 C C . PHE B 1 78 ? -8.844 4.277 1.433 1 98.81 78 PHE B C 1
ATOM 1633 O O . PHE B 1 78 ? -8.172 3.699 0.578 1 98.81 78 PHE B O 1
ATOM 1640 N N . MET B 1 79 ? -9.953 4.855 1.19 1 98.56 79 MET B N 1
ATOM 1641 C CA . MET B 1 79 ? -10.555 4.953 -0.134 1 98.56 79 MET B CA 1
ATOM 1642 C C . MET B 1 79 ? -11.141 6.344 -0.362 1 98.56 79 MET B C 1
ATOM 1644 O O . MET B 1 79 ? -11.617 6.984 0.577 1 98.56 79 MET B O 1
ATOM 1648 N N . LEU B 1 80 ? -11.102 6.762 -1.57 1 98.12 80 LEU B N 1
ATOM 1649 C CA . LEU B 1 80 ? -11.734 7.984 -2.053 1 98.12 80 LEU B CA 1
ATOM 1650 C C . LEU B 1 80 ? -11.852 7.977 -3.572 1 98.12 80 LEU B C 1
ATOM 1652 O O . LEU B 1 80 ? -11.438 7.016 -4.227 1 98.12 80 LEU B O 1
ATOM 1656 N N . SER B 1 81 ? -12.422 8.992 -4.078 1 97.5 81 SER B N 1
ATOM 1657 C CA . SER B 1 81 ? -12.43 9.195 -5.523 1 97.5 81 SER B CA 1
ATOM 1658 C C . SER B 1 81 ? -12.117 10.641 -5.883 1 97.5 81 SER B C 1
ATOM 1660 O O . SER B 1 81 ? -12.484 11.562 -5.152 1 97.5 81 SER B O 1
ATOM 1662 N N . ILE B 1 82 ? -11.414 10.797 -6.914 1 95.56 82 ILE B N 1
ATOM 1663 C CA . ILE B 1 82 ? -11.125 12.102 -7.496 1 95.56 82 ILE B CA 1
ATOM 1664 C C . ILE B 1 82 ? -11.398 12.078 -9 1 95.56 82 ILE B C 1
ATOM 1666 O O . ILE B 1 82 ? -10.867 11.227 -9.719 1 95.56 82 ILE B O 1
ATOM 1670 N N . ASP B 1 83 ? -12.281 13.023 -9.43 1 92.62 83 ASP B N 1
ATOM 1671 C CA . ASP B 1 83 ? -12.57 13.156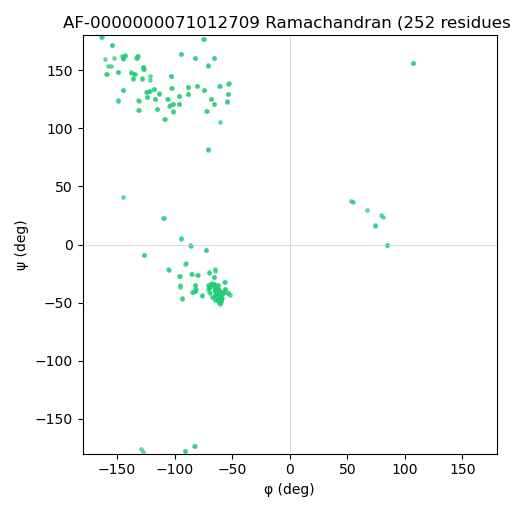 -10.852 1 92.62 83 ASP B CA 1
ATOM 1672 C C . ASP B 1 83 ? -13.023 11.828 -11.453 1 92.62 83 ASP B C 1
ATOM 1674 O O . ASP B 1 83 ? -12.523 11.414 -12.5 1 92.62 83 ASP B O 1
ATOM 1678 N N . GLY B 1 84 ? -13.75 11.086 -10.719 1 94.56 84 GLY B N 1
ATOM 1679 C CA . GLY B 1 84 ? -14.328 9.844 -11.203 1 94.56 84 GLY B CA 1
ATOM 1680 C C . GLY B 1 84 ? -13.383 8.656 -11.094 1 94.56 84 GLY B C 1
ATOM 1681 O O . GLY B 1 84 ? -13.75 7.531 -11.43 1 94.56 84 GLY B O 1
ATOM 1682 N N . ILE B 1 85 ? -12.211 8.867 -10.617 1 96 85 ILE B N 1
ATOM 1683 C CA . ILE B 1 85 ? -11.242 7.797 -10.445 1 96 85 ILE B CA 1
ATOM 1684 C C . ILE B 1 85 ? -11.289 7.277 -9.008 1 96 85 ILE B C 1
ATOM 1686 O O . ILE B 1 85 ? -11.102 8.039 -8.055 1 96 85 ILE B O 1
ATOM 1690 N N . GLN B 1 86 ? -11.578 5.98 -8.906 1 96.94 86 GLN B N 1
ATOM 1691 C CA . GLN B 1 86 ? -11.531 5.355 -7.59 1 96.94 86 GLN B CA 1
ATOM 1692 C C . GLN B 1 86 ? -10.086 5.141 -7.137 1 96.94 86 GLN B C 1
ATOM 1694 O O . GLN B 1 86 ? -9.266 4.629 -7.895 1 96.94 86 GLN B O 1
ATOM 1699 N N . ILE B 1 87 ? -9.859 5.527 -5.887 1 98.06 87 ILE B N 1
ATOM 1700 C CA . ILE B 1 87 ? -8.508 5.484 -5.332 1 98.06 87 ILE B CA 1
ATOM 1701 C C . ILE B 1 87 ? -8.5 4.648 -4.055 1 98.06 87 ILE B C 1
ATOM 1703 O O . ILE B 1 87 ? -9.352 4.836 -3.178 1 98.06 87 ILE B O 1
ATOM 1707 N N . ASP B 1 88 ? -7.652 3.684 -3.971 1 98.56 88 ASP B N 1
ATOM 1708 C CA . ASP B 1 88 ? -7.281 2.998 -2.736 1 98.56 88 ASP B CA 1
ATOM 1709 C C . ASP B 1 88 ? -5.914 3.461 -2.24 1 98.56 88 ASP B C 1
ATOM 1711 O O . ASP B 1 88 ? -5.008 3.703 -3.039 1 98.56 88 ASP B O 1
ATOM 1715 N N . GLY B 1 89 ? -5.781 3.512 -0.97 1 98.75 89 GLY B N 1
ATOM 1716 C CA . GLY B 1 89 ? -4.469 3.822 -0.418 1 98.75 89 GLY B CA 1
ATOM 1717 C C . GLY B 1 89 ? -4.27 3.279 0.984 1 98.75 89 GLY B C 1
ATOM 1718 O O . GLY B 1 89 ? -5.195 2.719 1.576 1 98.75 89 GLY B O 1
ATOM 1719 N N . ILE B 1 90 ? -3.057 3.379 1.471 1 98.94 90 ILE B N 1
ATOM 1720 C CA . ILE B 1 90 ? -2.764 3.051 2.861 1 98.94 90 ILE B CA 1
ATOM 1721 C C . ILE B 1 90 ? -1.865 4.129 3.467 1 98.94 90 ILE B C 1
ATOM 1723 O O . ILE B 1 90 ? -1.045 4.727 2.766 1 98.94 90 ILE B O 1
ATOM 1727 N N . ASP B 1 91 ? -2.033 4.387 4.699 1 98.88 91 ASP B N 1
ATOM 1728 C CA . ASP B 1 91 ? -1.066 4.992 5.613 1 98.88 91 ASP B CA 1
ATOM 1729 C C . ASP B 1 91 ? -0.415 3.934 6.5 1 98.88 91 ASP B C 1
ATOM 1731 O O . ASP B 1 91 ? -1.101 3.242 7.258 1 98.88 91 ASP B O 1
ATOM 1735 N N . MET B 1 92 ? 0.827 3.73 6.363 1 98.94 92 MET B N 1
ATOM 1736 C CA . MET B 1 92 ? 1.597 2.871 7.258 1 98.94 92 MET B CA 1
ATOM 1737 C C . MET B 1 92 ? 2.391 3.703 8.258 1 98.94 92 MET B C 1
ATOM 1739 O O . MET B 1 92 ? 3.215 4.531 7.867 1 98.94 92 MET B O 1
ATOM 1743 N N . ILE B 1 93 ? 2.131 3.488 9.523 1 98.88 93 ILE B N 1
ATOM 1744 C CA . ILE B 1 93 ? 2.732 4.371 10.516 1 98.88 93 ILE B CA 1
ATOM 1745 C C . ILE B 1 93 ? 3.443 3.539 11.586 1 98.88 93 ILE B C 1
ATOM 1747 O O . ILE B 1 93 ? 2.988 2.449 11.938 1 98.88 93 ILE B O 1
ATOM 1751 N N . SER B 1 94 ? 4.551 3.996 12.047 1 98.81 94 SER B N 1
ATOM 1752 C CA . SER B 1 94 ? 5.254 3.508 13.227 1 98.81 94 SER B CA 1
ATOM 1753 C C . SER B 1 94 ? 5.559 4.645 14.195 1 98.81 94 SER B C 1
ATOM 1755 O O . SER B 1 94 ? 5.711 5.797 13.781 1 98.81 94 SER B O 1
ATOM 1757 N N . TRP B 1 95 ? 5.633 4.352 15.477 1 98.81 95 TRP B N 1
ATOM 1758 C CA . TRP B 1 95 ? 5.832 5.398 16.469 1 98.81 95 TRP B CA 1
ATOM 1759 C C . TRP B 1 95 ? 6.734 4.91 17.594 1 98.81 95 TRP B C 1
ATOM 1761 O O . TRP B 1 95 ? 6.969 3.707 17.734 1 98.81 95 TRP B O 1
ATOM 1771 N N . ASP B 1 96 ? 7.238 5.84 18.312 1 98.44 96 ASP B N 1
ATOM 1772 C CA . ASP B 1 96 ? 8.141 5.516 19.406 1 98.44 96 ASP B CA 1
ATOM 1773 C C . ASP B 1 96 ? 7.375 5.32 20.719 1 98.44 96 ASP B C 1
ATOM 1775 O O . ASP B 1 96 ? 6.145 5.344 20.719 1 98.44 96 ASP B O 1
ATOM 1779 N N . ALA B 1 97 ? 8.086 5.066 21.766 1 97.44 97 ALA B N 1
ATOM 1780 C CA . ALA B 1 97 ? 7.496 4.75 23.062 1 97.44 97 ALA B CA 1
ATOM 1781 C C . ALA B 1 97 ? 6.727 5.941 23.625 1 97.44 97 ALA B C 1
ATOM 1783 O O . ALA B 1 97 ? 5.848 5.777 24.469 1 97.44 97 ALA B O 1
ATOM 1784 N N . ASP B 1 98 ? 7.008 7.145 23.188 1 97.25 98 ASP B N 1
ATOM 1785 C CA . ASP B 1 98 ? 6.324 8.352 23.625 1 97.25 98 ASP B CA 1
ATOM 1786 C C . ASP B 1 98 ? 5.062 8.609 22.812 1 97.25 98 A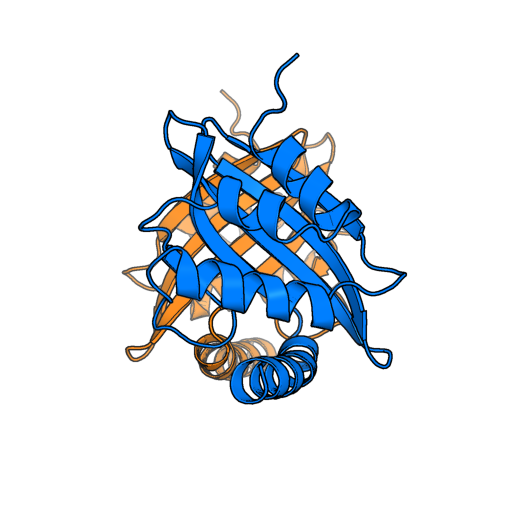SP B C 1
ATOM 1788 O O . ASP B 1 98 ? 4.352 9.586 23.047 1 97.25 98 ASP B O 1
ATOM 1792 N N . GLY B 1 99 ? 4.848 7.703 21.844 1 98 99 GLY B N 1
ATOM 1793 C CA . GLY B 1 99 ? 3.641 7.832 21.047 1 98 99 GLY B CA 1
ATOM 1794 C C . GLY B 1 99 ? 3.764 8.867 19.938 1 98 99 GLY B C 1
ATOM 1795 O O . GLY B 1 99 ? 2.77 9.469 19.531 1 98 99 GLY B O 1
ATOM 1796 N N . ARG B 1 100 ? 4.953 9.125 19.547 1 98.69 100 ARG B N 1
ATOM 1797 C CA . ARG B 1 100 ? 5.18 10.016 18.406 1 98.69 100 ARG B CA 1
ATOM 1798 C C . ARG B 1 100 ? 5.512 9.219 17.141 1 98.69 100 ARG B C 1
ATOM 1800 O O . ARG B 1 100 ? 6.324 8.289 17.188 1 98.69 100 ARG B O 1
ATOM 1807 N N . ILE B 1 101 ? 4.898 9.594 16.062 1 98.88 101 ILE B N 1
ATOM 1808 C CA . ILE B 1 101 ? 5.109 8.883 14.805 1 98.88 101 ILE B CA 1
ATOM 1809 C C . ILE B 1 101 ? 6.531 9.125 14.305 1 98.88 101 ILE B C 1
ATOM 1811 O O . ILE B 1 101 ? 6.953 10.273 14.156 1 98.88 101 ILE B O 1
ATOM 1815 N N . THR B 1 102 ? 7.25 8.07 14.07 1 98.94 102 THR B N 1
ATOM 1816 C CA . THR B 1 102 ? 8.648 8.156 13.648 1 98.94 102 THR B CA 1
ATOM 1817 C C . THR B 1 102 ? 8.789 7.836 12.164 1 98.94 102 THR B C 1
ATOM 1819 O O . THR B 1 102 ? 9.82 8.141 11.555 1 98.94 102 THR B O 1
ATOM 1822 N N . GLU B 1 103 ? 7.844 7.148 11.609 1 98.94 103 GLU B N 1
ATOM 1823 C CA . GLU B 1 103 ? 7.816 6.82 10.188 1 98.94 103 GLU B CA 1
ATOM 1824 C C . GLU B 1 103 ? 6.387 6.824 9.648 1 98.94 103 GLU B C 1
ATOM 1826 O O . GLU B 1 103 ? 5.469 6.332 10.305 1 98.94 103 GLU B O 1
ATOM 1831 N N . PHE B 1 104 ? 6.152 7.445 8.547 1 98.94 104 PHE B N 1
ATOM 1832 C CA . PHE B 1 104 ? 4.875 7.523 7.852 1 98.94 104 PHE B CA 1
ATOM 1833 C C . PHE B 1 104 ? 5.047 7.203 6.371 1 98.94 104 PHE B C 1
ATOM 1835 O O . PHE B 1 104 ? 5.785 7.891 5.664 1 98.94 104 PHE B O 1
ATOM 1842 N N . LYS B 1 105 ? 4.473 6.148 5.887 1 98.94 105 LYS B N 1
ATOM 1843 C CA . LYS B 1 105 ? 4.594 5.707 4.5 1 98.94 105 LYS B CA 1
ATOM 1844 C C . LYS B 1 105 ? 3.227 5.625 3.826 1 98.94 105 LYS B C 1
ATOM 1846 O O . LYS B 1 105 ? 2.279 5.082 4.402 1 98.94 105 LYS B O 1
ATOM 1851 N N . VAL B 1 106 ? 3.119 6.172 2.656 1 98.88 106 VAL B N 1
ATOM 1852 C CA . VAL B 1 106 ? 1.86 6.18 1.919 1 98.88 106 VAL B CA 1
ATOM 1853 C C . VAL B 1 106 ? 2.025 5.418 0.606 1 98.88 106 VAL B C 1
ATOM 1855 O O . VAL B 1 106 ? 3.039 5.566 -0.081 1 98.88 106 VAL B O 1
ATOM 1858 N N . MET B 1 107 ? 1.127 4.559 0.266 1 98.81 107 MET B N 1
ATOM 1859 C CA . MET B 1 107 ? 0.988 3.93 -1.045 1 98.81 107 MET B CA 1
ATOM 1860 C C . MET B 1 107 ? -0.429 4.098 -1.582 1 98.81 107 MET B C 1
ATOM 1862 O O . MET B 1 107 ? -1.378 4.238 -0.808 1 98.81 107 MET B O 1
ATOM 1866 N N . MET B 1 108 ? -0.545 4.102 -2.898 1 98.69 108 MET B N 1
ATOM 1867 C CA . MET B 1 108 ? -1.856 4.23 -3.525 1 98.69 108 MET B CA 1
ATOM 1868 C C . MET B 1 108 ? -1.934 3.4 -4.805 1 98.69 108 MET B C 1
ATOM 1870 O O . MET B 1 108 ? -0.905 3.055 -5.387 1 98.69 108 MET B O 1
ATOM 1874 N N . ARG B 1 109 ? -3.104 3.154 -5.164 1 98.75 109 ARG B N 1
ATOM 1875 C CA . ARG B 1 109 ? -3.439 2.512 -6.43 1 98.75 109 ARG B CA 1
ATOM 1876 C C . ARG B 1 109 ? -4.75 3.055 -6.992 1 98.75 109 ARG B C 1
ATOM 1878 O O . ARG B 1 109 ? -5.566 3.604 -6.25 1 98.75 109 ARG B O 1
ATOM 1885 N N . PRO B 1 110 ? -4.984 2.832 -8.289 1 98.31 110 PRO B N 1
ATOM 1886 C CA . PRO B 1 110 ? -4.086 2.295 -9.312 1 98.31 110 PRO B CA 1
ATOM 1887 C C . PRO B 1 110 ? -3.148 3.355 -9.891 1 98.31 110 PRO B C 1
ATOM 1889 O O . PRO B 1 110 ? -3.119 4.488 -9.406 1 98.31 110 PRO B O 1
ATOM 1892 N N . LEU B 1 111 ? -2.365 3.025 -10.938 1 97.94 111 LEU B N 1
ATOM 1893 C CA . LEU B 1 111 ? -1.416 3.934 -11.57 1 97.94 111 LEU B CA 1
ATOM 1894 C C . LEU B 1 111 ? -2.1 5.23 -11.984 1 97.94 111 LEU B C 1
ATOM 1896 O O . LEU B 1 111 ? -1.562 6.32 -11.766 1 97.94 111 LEU B O 1
ATOM 1900 N N . LYS B 1 112 ? -3.283 5.145 -12.516 1 97 112 LYS B N 1
ATOM 1901 C CA . LYS B 1 112 ? -4.023 6.324 -12.953 1 97 112 LYS B CA 1
ATOM 1902 C C . LYS B 1 112 ? -4.32 7.254 -11.781 1 97 112 LYS B C 1
ATOM 1904 O O . LYS B 1 112 ? -4.328 8.477 -11.938 1 97 112 LYS B O 1
ATOM 1909 N N . ALA B 1 113 ? -4.637 6.703 -10.633 1 96.94 113 ALA B N 1
ATOM 1910 C CA . ALA B 1 113 ? -4.859 7.492 -9.422 1 96.94 113 ALA B CA 1
ATOM 1911 C C . ALA B 1 113 ? -3.619 8.305 -9.062 1 96.94 113 ALA B C 1
ATOM 1913 O O . ALA B 1 113 ? -3.715 9.5 -8.773 1 96.94 113 ALA B O 1
ATOM 1914 N N . LEU B 1 114 ? -2.439 7.664 -9.094 1 97.69 114 LEU B N 1
ATOM 1915 C CA . LEU B 1 114 ? -1.188 8.352 -8.789 1 97.69 114 LEU B CA 1
ATOM 1916 C C . LEU B 1 114 ? -0.941 9.492 -9.773 1 97.69 114 LEU B C 1
ATOM 1918 O O . LEU B 1 114 ? -0.572 10.594 -9.367 1 97.69 114 LEU B O 1
ATOM 1922 N N . ASN B 1 115 ? -1.229 9.227 -11.008 1 96.75 115 ASN B N 1
ATOM 1923 C CA . ASN B 1 115 ? -1.012 10.227 -12.047 1 96.75 115 ASN B CA 1
ATOM 1924 C C . ASN B 1 115 ? -1.929 11.43 -11.859 1 96.75 115 ASN B C 1
ATOM 1926 O O . ASN B 1 115 ? -1.578 12.547 -12.25 1 96.75 115 ASN B O 1
ATOM 1930 N N . THR B 1 116 ? -3.029 11.211 -11.273 1 96.31 116 THR B N 1
ATOM 1931 C CA . THR B 1 116 ? -3.99 12.281 -11.016 1 96.31 116 THR B CA 1
ATOM 1932 C C . THR B 1 116 ? -3.619 13.055 -9.758 1 96.31 116 THR B C 1
ATOM 1934 O O . THR B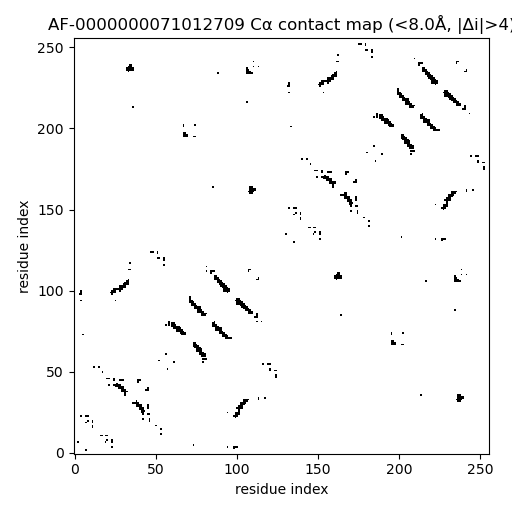 1 116 ? -3.684 14.289 -9.734 1 96.31 116 THR B O 1
ATOM 1937 N N . ILE B 1 117 ? -3.17 12.422 -8.719 1 97.31 117 ILE B N 1
ATOM 1938 C CA . ILE B 1 117 ? -2.986 12.977 -7.383 1 97.31 117 ILE B CA 1
ATOM 1939 C C . ILE B 1 117 ? -1.665 13.742 -7.316 1 97.31 117 ILE B C 1
ATOM 1941 O O . ILE B 1 117 ? -1.589 14.812 -6.707 1 97.31 117 ILE B O 1
ATOM 1945 N N . LEU B 1 118 ? -0.612 13.227 -7.984 1 96.88 118 LEU B N 1
ATOM 1946 C CA . LEU B 1 118 ? 0.741 13.711 -7.734 1 96.88 118 LEU B CA 1
ATOM 1947 C C . LEU B 1 118 ? 0.921 15.125 -8.289 1 96.88 118 LEU B C 1
ATOM 1949 O O . LEU B 1 118 ? 1.561 15.969 -7.648 1 96.88 118 LEU B O 1
ATOM 1953 N N . PRO B 1 119 ? 0.283 15.469 -9.422 1 95.56 119 PRO B N 1
ATOM 1954 C CA . PRO B 1 119 ? 0.35 16.875 -9.844 1 95.56 119 PRO B CA 1
ATOM 1955 C C . PRO B 1 119 ? -0.366 17.812 -8.875 1 95.56 119 PRO B C 1
ATOM 1957 O O . PRO B 1 119 ? 0.081 18.938 -8.664 1 95.56 119 PRO B O 1
ATOM 1960 N N . LEU B 1 120 ? -1.479 17.359 -8.289 1 95.31 120 LEU B N 1
ATOM 1961 C CA . LEU B 1 120 ? -2.191 18.172 -7.301 1 95.31 120 LEU B CA 1
ATOM 1962 C C . LEU B 1 120 ? -1.33 18.391 -6.062 1 95.31 120 LEU B C 1
ATOM 1964 O O . LEU B 1 120 ? -1.299 19.5 -5.512 1 95.31 120 LEU B O 1
ATOM 1968 N N . MET B 1 121 ? -0.618 17.359 -5.668 1 96.38 121 MET B N 1
ATOM 1969 C CA . MET B 1 121 ? 0.287 17.453 -4.523 1 96.38 121 MET B CA 1
ATOM 1970 C C . MET B 1 121 ? 1.421 18.438 -4.809 1 96.38 121 MET B C 1
ATOM 1972 O O . MET B 1 121 ? 1.742 19.281 -3.973 1 96.38 121 MET B O 1
ATOM 1976 N N . ALA B 1 122 ? 1.992 18.281 -5.949 1 94.88 122 ALA B N 1
ATOM 1977 C CA . ALA B 1 122 ? 3.094 19.156 -6.328 1 94.88 122 ALA B CA 1
ATOM 1978 C C . ALA B 1 122 ? 2.66 20.625 -6.301 1 94.88 122 ALA B C 1
ATOM 1980 O O . ALA B 1 122 ? 3.4 21.484 -5.824 1 94.88 122 ALA B O 1
ATOM 1981 N N . SER B 1 123 ? 1.5 20.875 -6.773 1 94.88 123 SER B N 1
ATOM 1982 C CA . SER B 1 123 ? 0.951 22.234 -6.781 1 94.88 123 SER B CA 1
ATOM 1983 C C . SER B 1 123 ? 0.79 22.766 -5.363 1 94.88 123 SER B C 1
ATOM 1985 O O . SER B 1 123 ? 1.136 23.922 -5.086 1 94.88 123 SER B O 1
ATOM 1987 N N . ARG B 1 124 ? 0.337 21.938 -4.492 1 93.69 124 ARG B N 1
ATOM 1988 C CA . ARG B 1 124 ? 0.111 22.344 -3.107 1 93.69 124 ARG B CA 1
ATOM 1989 C C . ARG B 1 124 ? 1.432 22.594 -2.387 1 93.69 124 ARG B C 1
ATOM 1991 O O . ARG B 1 124 ? 1.544 23.531 -1.592 1 93.69 124 ARG B O 1
ATOM 1998 N N . LEU B 1 125 ? 2.428 21.812 -2.688 1 94 125 LEU B N 1
ATOM 1999 C CA . LEU B 1 125 ? 3.703 21.875 -1.984 1 94 125 LEU B CA 1
ATOM 2000 C C . LEU B 1 125 ? 4.555 23.031 -2.5 1 94 125 LEU B C 1
ATOM 2002 O O . LEU B 1 125 ? 5.402 23.547 -1.773 1 94 125 LEU B O 1
ATOM 2006 N N . THR B 1 126 ? 4.348 23.406 -3.674 1 89.5 126 THR B N 1
ATOM 2007 C CA . THR B 1 126 ? 5.074 24.531 -4.242 1 89.5 126 THR B CA 1
ATOM 2008 C C . THR B 1 126 ? 4.426 25.859 -3.83 1 89.5 126 THR B C 1
ATOM 2010 O O . THR B 1 126 ? 5.113 26.875 -3.678 1 89.5 126 THR B O 1
ATOM 2013 N N . ASN B 1 127 ? 3.094 25.922 -3.703 1 82.19 127 ASN B N 1
ATOM 2014 C CA . ASN B 1 127 ? 2.369 27.156 -3.418 1 82.19 127 ASN B CA 1
ATOM 2015 C C . ASN B 1 127 ? 2.203 27.375 -1.916 1 82.19 127 ASN B C 1
ATOM 2017 O O . ASN B 1 127 ? 1.771 28.438 -1.483 1 82.19 127 ASN B O 1
ATOM 2021 N N . GLY B 1 128 ? 2.408 26.391 -1.18 1 66.38 128 GLY B N 1
ATOM 2022 C CA . GLY B 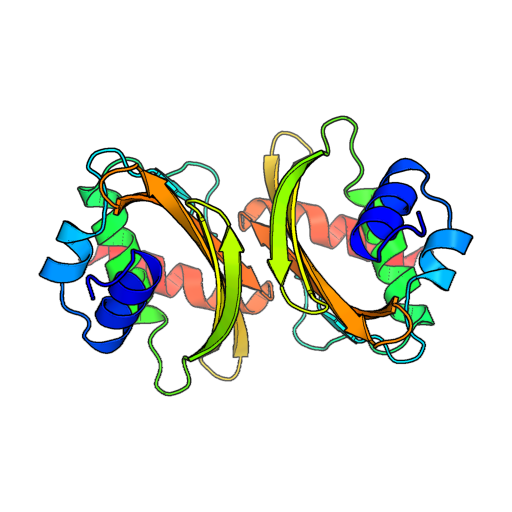1 128 ? 2.254 26.562 0.255 1 66.38 128 GLY B CA 1
ATOM 2023 C C . GLY B 1 128 ? 3.551 26.938 0.953 1 66.38 128 GLY B C 1
ATOM 2024 O O . GLY B 1 128 ? 4.633 26.781 0.383 1 66.38 128 GLY B O 1
#

Sequence (256 aa):
MRMDVVDRWHAYVKSGDPAALEALIGEDCVFHSPAVHTPQIGRVLTVRYLTAAMLVLKRPDFRYVGEWRAERSAVLEFMLSIDGIQIDGIDMISWDADGRITEFKVMMRPLKALNTILPLMASRLTNGMRMDVVDRWHAYVKSGDPAALEALIGEDCVFHSPAVHTPQIGRVLTVRYLTAAMLVLKRPDFRYVGEWRAERSAVLEFMLSIDGIQIDGIDMISWDADGRITEFKVMMRPLKALNTILPLMASRLTNG

InterPro domains:
  IPR032710 NTF2-like domain superfamily [SSF54427] (3-110)
  IPR037401 SnoaL-like domain [PF12680] (6-103)

Solvent-accessible surface area (backbone atoms only — not comparable to full-atom values): 13377 Å² total; per-residue (Å²): 129,82,69,49,57,67,53,49,49,51,50,27,72,72,66,67,44,65,67,56,48,55,71,36,41,24,71,72,13,37,24,36,50,37,65,46,78,74,61,37,71,18,31,70,49,35,50,52,50,52,51,41,46,46,69,72,54,64,42,94,69,42,43,76,78,44,75,27,57,54,99,51,34,37,40,36,29,33,35,33,63,56,96,88,38,65,32,42,34,36,46,37,39,30,37,49,95,88,50,23,32,41,33,42,36,38,35,48,20,16,48,66,40,50,67,59,47,50,61,55,44,52,52,44,64,71,74,98,128,82,70,50,58,68,55,49,49,51,51,27,72,72,67,65,43,65,66,55,48,55,70,38,42,23,70,72,12,38,26,35,50,35,64,46,77,74,60,38,70,18,30,70,49,36,48,52,51,52,50,40,47,46,70,71,55,64,42,94,67,40,43,77,79,44,76,29,55,51,94,55,31,36,40,37,29,32,35,33,64,56,96,88,39,67,30,43,33,35,44,35,37,31,37,48,96,87,50,23,32,41,34,42,35,38,34,48,20,15,50,65,39,52,68,59,47,52,60,56,45,53,54,45,64,71,73,96

Radius of gyration: 18.25 Å; Cα contacts (8 Å, |Δi|>4): 502; chains: 2; bounding box: 35×54×52 Å

pLDDT: mean 96.43, std 5.99, range [49.81, 98.94]

Nearest PDB structures (foldseek):
  3mso-assembly1_B  TM=9.380E-01  e=8.430E-13  Pseudomonas aeruginosa
  3f8x-assembly2_C  TM=9.522E-01  e=3.262E-12  Pectobacterium atrosepticum SCRI1043
  3flj-assembly1_A-2  TM=9.310E-01  e=3.590E-11  Ruegeria pomeroyi DSS-3
  4hvn-assembly1_B  TM=6.722E-01  e=1.499E-06  Catenulispora acidiphila DSM 44928
  6w3g-assembly2_B  TM=6.931E-01  e=9.486E-06  synthetic construct

Secondary structure (DSSP, 8-state):
----HHHHHHHHHHH--HHHHHHHEEEEEEEE-SS-SSPEESHHHHHHHHHHHHHHH--TT-EEEEEEEETTEEEEEEEEEETTEEEEEEEEEEE-TTS-EEEEEEEEE-HHHHHHHHHHHHHHHHH-/----HHHHHHHHHHH--HHHHHHHEEEEEEEE-SS-SSPEESHHHHHHHHHHHHHHH--TT-EEEEEEEETTEEEEEEEEEETTEEEEEEEEEEE-TTS-EEEEEEEEE-HHHHHHHHHHHHHHHHH-